Protein 1FZY (pdb70)

InterPro domains:
  IPR000608 Ubiquitin-conjugating (UBC), catalytic core domain [PF00179] (6-143)
  IPR000608 Ubiquitin-conjugating (UBC), catalytic core domain [PS50127] (2-150)
  IPR009060 UBA-like superfamily [SSF46934] (161-215)
  IPR015368 Ubiquitin-conjugating enzyme, C-terminal fungi [PF09288] (161-215)
  IPR016135 Ubiquitin-conjugating enzyme/RWD-like [G3DSA:3.10.110.10] (2-150)
  IPR016135 Ubiquitin-conjugating enzyme/RWD-like [SSF54495] (2-150)
  IPR023313 Ubiquitin-conjugating enzyme, active site [PS00183] (76-92)

Radius of gyration: 22.08 Å; Cα contacts (8 Å, |Δi|>4): 574; chains: 2; bounding box: 64×54×49 Å

CATH classification: 3.10.110.10

Solvent-accessible surface area: 15037 Å² total; per-residue (Å²): 112,55,45,52,52,0,102,150,9,30,106,56,6,61,106,56,92,84,34,98,4,58,9,110,58,54,39,135,73,38,54,46,24,0,31,0,12,0,70,7,6,99,79,22,36,2,86,55,1,102,2,42,0,8,0,55,0,40,158,101,5,14,145,101,34,3,62,14,58,8,66,14,79,3,27,1,0,0,1,13,27,65,52,5,30,24,28,23,62,32,27,68,151,52,36,36,51,120,26,42,0,37,47,0,0,75,37,0,40,52,5,2,105,66,23,79,20,147,80,48,71,38,73,144,11,5,99,24,24,109,157,55,109,59,40,2,53,148,37,0,38,101,47,3,126,106,95,2,127,113,47,52,149,52,1,96,50,2,23,89,27,11,136,100,43,100,24,16,104,11,51,12,110,79,59,62,179,108,64,39,40,52,0,57,0,16,0,69,8,4,19,31,24,32,2,68,72,0,98,1,45,0,24,0,43,8,40,158,92,6,14,152,105,35,3,136,7,61,7,74,11,81,2,27,0,0,0,0,15,16,123,88,5,26,24,32,31,90,27,31,70,156,50,34,35,49,128,28,38,0,40,41,0,0,68,29,0,48,55,9,2,88,69,28,96,22,134,85,63,72,18,68,132,4,4,71,40,26,110,190,71,155,79,42,2,47,126,33,1,29,71,42,8,147,105,104,5,132

Secondary structure (DSSP, 8-state):
-HHHHHHHHHHHHHT-GGG-EEEEES-SS-SSEEEEEEEPPTTSTTTT-EEEEEEE--TTTTSSPPEEEESS---BTTB-TTT--B--GGGTTT--TT--HHHHHHHHHHHHHS--TTS-SSHHHHHHHHH-HHHHHHHHHHHHHHH--/-HHHHHHHHHHHHHT-GGG--EEEE-STT-SSEEEEEEEPPTTSTTTT-EEEEEEE--TTTTSSPPEEEESS---BTTB-TTT-BB--GGGTT---TT--HHHHHHHHHHHHHS--TTS-SSHHHHHHHHH-HHHHHHHHHHHHHHHH-

Sequence (298 aa):
SRAKRIMKEIQAVKDDPAAHITLEFVSESDIHHLKGTFLGPPGTPYEGGKFVVDIEVPMEYPFKPPKMQFDTKVYHPNISSVTGAICLDILKNAWSPVITLKSALISLQALLQSPEPNDPQDAEVAQHYLRDRESFNKTAALWTRLYASSRAKRIMKEIQAVKDDPAAHITLEFVSESDIHHLKGTFLGPPGTPYEGGKFVVDIEVPMEYPFKPPKMQFDTKVYHPNISSVTGAICLDILKNAWSPVITLKSALISLQALLQSPEPNDPQDAEVAQHYLRDRESFNKTAALWTRLYAS

B-factor: mean 23.45, std 7.39, range [8.86, 56.21]

Foldseek 3Di:
DVVVQQVVLQVVCVVCCVQQKHWAAPDPPDRQWIKIWHAADPPALLHPFIWIKIWGQDPPPPAAAIQIFTPFQALAFAADSVTSHGDDCCRPPVPDNVADPRNVNVVVSVCRVPPDLVGGPDVVSSVCCVPPVVVSSVVRNVSRVVGGD/DQLVQLVVLQVVCVVCVVQQKHKAADDDPDSQWIKMWGAADPPALLHPFIWIKIWGQDPPPPVAAIFIFTPFQAQAFQAANPTRHGDDDCNPPVPDNVDGPSVVNVVVSVCRVPPDLVDGPYVVSSCVCVVPVVVSSVVRNVSRVVGRD

Nearest PDB structures (foldseek):
  1fzy-assembly2_B  TM=9.869E-01  e=4.843E-28  Saccharomyces cerevisiae
  2f4z-assembly1_A  TM=9.619E-01  e=6.424E-19  Toxoplasma gondii
  2f4z-assembly1_B  TM=9.647E-01  e=8.236E-19  Toxoplasma gondi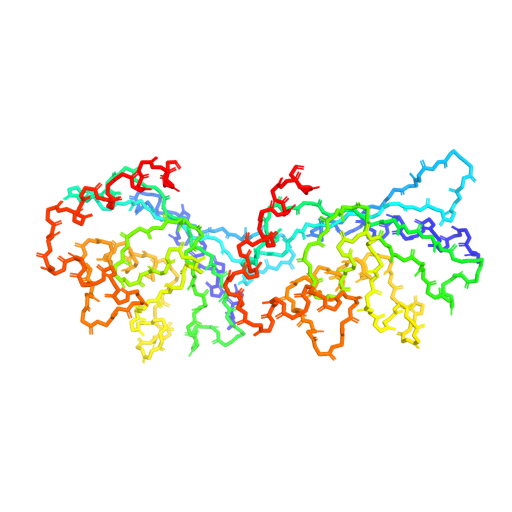i
  5dfl-assembly1_A  TM=9.646E-01  e=3.038E-18  Homo sapiens
  3k9o-assembly1_A  TM=9.528E-01  e=4.145E-18  Homo sapiens

Structure (mmCIF, N/CA/C/O backbone):
data_1FZY
#
_entry.id   1FZY
#
_cell.length_a   42.166
_cell.length_b   47.471
_cell.length_c   75.776
_cell.angle_alpha   90.00
_cell.angle_beta   92.62
_cell.angle_gamma   90.00
#
_symmetry.space_group_name_H-M   'P 1 21 1'
#
loop_
_entity.id
_entity.type
_entity.pdbx_description
1 polymer 'UBIQUITIN-CONJUGATING ENZYME E2-24 KDA'
2 water water
#
loop_
_atom_site.group_PDB
_atom_site.id
_atom_site.type_symbol
_atom_site.label_atom_id
_atom_site.label_alt_id
_atom_site.label_comp_id
_atom_site.label_asym_id
_atom_site.label_entity_id
_atom_site.label_seq_id
_atom_site.pdbx_PDB_ins_code
_atom_site.Cartn_x
_atom_site.Cartn_y
_atom_site.Cartn_z
_atom_site.occupancy
_atom_site.B_iso_or_equiv
_atom_site.auth_seq_id
_atom_site.auth_comp_id
_atom_site.auth_asym_id
_atom_site.auth_atom_id
_atom_site.pdbx_PDB_model_num
ATOM 1 N N . SER A 1 1 ? 26.109 -1.541 -3.267 1.00 37.70 2 SER A N 1
ATOM 2 C CA . SER A 1 1 ? 26.179 -0.247 -2.528 1.00 36.86 2 SER A CA 1
ATOM 3 C C . SER A 1 1 ? 24.827 0.144 -1.945 1.00 36.53 2 SER A C 1
ATOM 4 O O . SER A 1 1 ? 23.868 0.392 -2.679 1.00 36.65 2 SER A O 1
ATOM 7 N N . ARG A 1 2 ? 24.767 0.186 -0.617 1.00 35.67 3 ARG A N 1
ATOM 8 C CA . ARG A 1 2 ? 23.619 0.719 0.104 1.00 34.57 3 ARG A CA 1
ATOM 9 C C . ARG A 1 2 ? 23.220 2.118 -0.389 1.00 33.46 3 ARG A C 1
ATOM 10 O O . ARG A 1 2 ? 22.047 2.368 -0.671 1.00 33.12 3 ARG A O 1
ATOM 18 N N . ALA A 1 3 ? 24.197 3.016 -0.503 1.00 32.65 4 ALA A N 1
ATOM 19 C CA . ALA A 1 3 ? 23.941 4.405 -0.879 1.00 31.85 4 ALA A CA 1
ATOM 20 C C . ALA A 1 3 ? 23.378 4.551 -2.292 1.00 31.26 4 ALA A C 1
ATOM 21 O O . ALA A 1 3 ? 22.472 5.357 -2.536 1.00 31.51 4 ALA A O 1
ATOM 23 N N . LYS A 1 4 ? 23.937 3.791 -3.225 1.00 29.76 5 LYS A N 1
ATOM 24 C CA . LYS A 1 4 ? 23.456 3.816 -4.594 1.00 28.18 5 LYS A CA 1
ATOM 25 C C . LYS A 1 4 ? 22.013 3.334 -4.647 1.00 27.24 5 LYS A C 1
ATOM 26 O O . LYS A 1 4 ? 21.183 3.912 -5.345 1.00 26.77 5 LYS A O 1
ATOM 28 N N . ARG A 1 5 ? 21.723 2.270 -3.903 1.00 26.29 6 ARG A N 1
ATOM 29 C CA . ARG A 1 5 ? 20.377 1.691 -3.823 1.00 25.39 6 ARG A CA 1
ATOM 30 C C . ARG A 1 5 ? 19.377 2.726 -3.312 1.00 24.55 6 ARG A C 1
ATOM 31 O O . ARG A 1 5 ? 18.329 2.963 -3.918 1.00 24.70 6 ARG A O 1
ATOM 39 N N . ILE A 1 6 ? 19.715 3.326 -2.174 1.00 23.14 7 ILE A N 1
ATOM 40 C CA . ILE A 1 6 ? 18.865 4.299 -1.510 1.00 22.01 7 ILE A CA 1
ATOM 41 C C . ILE A 1 6 ? 18.542 5.512 -2.375 1.00 22.12 7 ILE A C 1
ATOM 42 O O . ILE A 1 6 ? 17.388 5.926 -2.454 1.00 22.22 7 ILE A O 1
ATOM 47 N N . MET A 1 7 ? 19.532 6.100 -3.027 1.00 21.83 8 MET A N 1
ATOM 48 C CA . MET A 1 7 ? 19.227 7.245 -3.873 1.00 22.56 8 MET A CA 1
ATOM 49 C C . MET A 1 7 ? 18.314 6.885 -5.048 1.00 21.99 8 MET A C 1
ATOM 50 O O . MET A 1 7 ? 17.447 7.673 -5.427 1.00 22.14 8 MET A O 1
ATOM 55 N N . LYS A 1 8 ? 18.482 5.685 -5.608 1.00 21.37 9 LYS A N 1
ATOM 56 C CA . LYS A 1 8 ? 17.552 5.194 -6.637 1.00 20.89 9 LYS A CA 1
ATOM 57 C C . LYS A 1 8 ? 16.142 5.074 -6.097 1.00 19.93 9 LYS A C 1
ATOM 58 O O . LYS A 1 8 ? 15.163 5.462 -6.752 1.00 19.63 9 LYS A O 1
ATOM 64 N N . GLU A 1 9 ? 16.042 4.509 -4.899 1.00 18.98 10 GLU A N 1
ATOM 65 C CA . GLU A 1 9 ? 14.748 4.350 -4.259 1.00 18.32 10 GLU A CA 1
ATOM 66 C C . GLU A 1 9 ? 14.087 5.676 -3.949 1.00 18.85 10 GLU A C 1
ATOM 67 O O . GLU A 1 9 ? 12.897 5.828 -4.226 1.00 19.68 10 GLU A O 1
ATOM 73 N N . ILE A 1 10 ? 14.845 6.630 -3.407 1.00 19.14 11 ILE A N 1
ATOM 74 C CA . ILE A 1 10 ? 14.338 7.987 -3.188 1.00 20.19 11 ILE A CA 1
ATOM 75 C C . ILE A 1 10 ? 13.710 8.581 -4.461 1.00 20.80 11 ILE A C 1
ATOM 76 O O . ILE A 1 10 ? 12.663 9.221 -4.408 1.00 21.20 11 ILE A O 1
ATOM 81 N N . GLN A 1 11 ? 14.346 8.372 -5.608 1.00 22.16 12 GLN A N 1
ATOM 82 C CA . GLN A 1 11 ? 13.853 8.954 -6.861 1.00 23.05 12 GLN A CA 1
ATOM 83 C C . GLN A 1 11 ? 12.586 8.246 -7.315 1.00 22.71 12 GLN A C 1
ATOM 84 O O . GLN A 1 11 ? 11.633 8.884 -7.772 1.00 22.28 12 GLN A O 1
ATOM 90 N N . ALA A 1 12 ? 12.588 6.923 -7.191 1.00 22.01 13 ALA A N 1
ATOM 91 C CA . ALA A 1 12 ? 11.421 6.124 -7.537 1.00 21.93 13 ALA A CA 1
ATOM 92 C C . ALA A 1 12 ? 10.165 6.551 -6.770 1.00 21.75 13 ALA A C 1
ATOM 93 O O . ALA A 1 12 ? 9.064 6.550 -7.325 1.00 21.38 13 ALA A O 1
ATOM 95 N N . VAL A 1 13 ? 10.331 6.893 -5.493 1.00 21.22 14 VAL A N 1
ATOM 96 C CA . VAL A 1 13 ? 9.215 7.337 -4.671 1.00 20.84 14 VAL A CA 1
ATOM 97 C C . VAL A 1 13 ? 8.839 8.776 -5.004 1.00 20.63 14 VAL A C 1
ATOM 98 O O . VAL A 1 13 ? 7.657 9.088 -5.135 1.00 20.36 14 VAL A O 1
ATOM 102 N N . LYS A 1 14 ? 9.832 9.654 -5.141 1.00 20.29 15 LYS A N 1
ATOM 103 C CA . LYS A 1 14 ? 9.559 11.062 -5.433 1.00 20.66 15 LYS A CA 1
ATOM 104 C C . LYS A 1 14 ? 8.832 11.251 -6.762 1.00 21.03 15 LYS A C 1
ATOM 105 O O . LYS A 1 14 ? 7.992 12.140 -6.891 1.00 21.74 15 LYS A O 1
ATOM 107 N N . ASP A 1 15 ? 9.133 10.408 -7.748 1.00 20.82 16 ASP A N 1
ATOM 108 C CA . ASP A 1 15 ? 8.489 10.528 -9.058 1.00 20.65 16 ASP A CA 1
ATOM 109 C C . ASP A 1 15 ? 7.093 9.946 -9.156 1.00 20.36 16 ASP A C 1
ATOM 110 O O . ASP A 1 15 ? 6.460 10.073 -10.198 1.00 20.59 16 ASP A O 1
ATOM 115 N N . ASP A 1 16 ? 6.623 9.303 -8.090 1.00 20.24 17 ASP A N 1
ATOM 116 C CA . ASP A 1 16 ? 5.310 8.648 -8.079 1.00 20.95 17 ASP A CA 1
ATOM 117 C C . ASP A 1 16 ? 4.479 9.064 -6.843 1.00 21.68 17 ASP A C 1
ATOM 118 O O . ASP A 1 16 ? 4.089 8.227 -6.031 1.00 21.86 17 ASP A O 1
ATOM 123 N N . PRO A 1 17 ? 4.216 10.378 -6.685 1.00 21.73 18 PRO A N 1
ATOM 124 C CA . PRO A 1 17 ? 3.453 10.965 -5.575 1.00 22.04 18 PRO A CA 1
ATOM 125 C C . PRO A 1 17 ? 2.049 10.401 -5.374 1.00 22.48 18 PRO A C 1
ATOM 126 O O . PRO A 1 17 ? 1.542 10.345 -4.248 1.00 22.81 18 PRO A O 1
ATOM 130 N N . ALA A 1 18 ? 1.422 9.977 -6.462 1.00 22.42 19 ALA A N 1
ATOM 131 C CA . ALA A 1 18 ? 0.041 9.527 -6.398 1.00 22.33 19 ALA A CA 1
ATOM 132 C C . ALA A 1 18 ? -0.060 8.208 -5.646 1.00 22.51 19 ALA A C 1
ATOM 133 O O . ALA A 1 18 ? -1.142 7.803 -5.245 1.00 23.21 19 ALA A O 1
ATOM 135 N N . ALA A 1 19 ? 1.064 7.533 -5.450 1.00 22.92 20 ALA A N 1
ATOM 136 C CA . ALA A 1 19 ? 1.069 6.304 -4.661 1.00 23.14 20 ALA A CA 1
ATOM 137 C C . ALA A 1 19 ? 0.941 6.608 -3.172 1.00 23.45 20 ALA A C 1
ATOM 138 O O . ALA A 1 19 ? 0.670 5.717 -2.362 1.00 23.41 20 ALA A O 1
ATOM 140 N N . HIS A 1 20 ? 1.148 7.875 -2.821 1.00 23.58 21 HIS A N 1
ATOM 141 C CA . HIS A 1 20 ? 0.897 8.338 -1.474 1.00 23.37 21 HIS A CA 1
ATOM 142 C C . HIS A 1 20 ? 1.877 7.759 -0.474 1.00 22.54 21 HIS A C 1
ATOM 143 O O . HIS A 1 20 ? 1.566 7.617 0.714 1.00 21.98 21 HIS A O 1
ATOM 150 N N . ILE A 1 21 ? 3.062 7.423 -0.982 1.00 21.03 22 ILE A N 1
ATOM 151 C CA . ILE A 1 21 ? 4.183 7.007 -0.149 1.00 20.13 22 ILE A CA 1
ATOM 152 C C . ILE A 1 21 ? 5.199 8.154 -0.184 1.00 19.94 22 ILE A C 1
ATOM 153 O O . ILE A 1 21 ? 5.383 8.777 -1.231 1.00 19.98 22 ILE A O 1
ATOM 158 N N . THR A 1 22 ? 5.845 8.448 0.945 1.00 19.70 23 THR A N 1
ATOM 159 C CA . THR A 1 22 ? 6.962 9.399 0.950 1.00 20.09 23 THR A CA 1
ATOM 160 C C . THR A 1 22 ? 8.180 8.769 1.610 1.00 20.38 23 THR A C 1
ATOM 161 O O . THR A 1 22 ? 8.066 7.871 2.450 1.00 20.14 23 THR A O 1
ATOM 165 N N . LEU A 1 23 ? 9.351 9.237 1.195 1.00 20.63 24 LEU A N 1
ATOM 166 C CA . LEU A 1 23 ? 10.613 8.704 1.660 1.00 21.66 24 LEU A CA 1
ATOM 167 C C . LEU A 1 23 ? 11.583 9.869 1.739 1.00 22.69 24 LEU A C 1
ATOM 168 O O . LEU A 1 23 ? 11.859 10.511 0.732 1.00 23.17 24 LEU A O 1
ATOM 173 N N . GLU A 1 24 ? 12.110 10.126 2.932 1.00 24.03 25 GLU A N 1
ATOM 174 C CA . GLU A 1 24 ? 12.967 11.287 3.155 1.00 24.68 25 GLU A CA 1
ATOM 175 C C . GLU A 1 24 ? 14.072 10.926 4.139 1.00 23.69 25 GLU A C 1
ATOM 176 O O . GLU A 1 24 ? 13.856 10.131 5.053 1.00 23.44 25 GLU A O 1
ATOM 182 N N . PHE A 1 25 ? 15.254 11.503 3.963 1.00 23.13 26 PHE A N 1
ATOM 183 C CA . PHE A 1 25 ? 16.306 11.335 4.958 1.00 23.27 26 PHE A CA 1
ATOM 184 C C . PHE A 1 25 ? 15.944 12.138 6.199 1.00 23.54 26 PHE A C 1
ATOM 185 O O . PHE A 1 25 ? 15.321 13.189 6.104 1.00 24.06 26 PHE A O 1
ATOM 193 N N . VAL A 1 26 ? 16.318 11.627 7.363 1.00 24.32 27 VAL A N 1
ATOM 194 C CA . VAL A 1 26 ? 16.115 12.347 8.612 1.00 25.52 27 VAL A C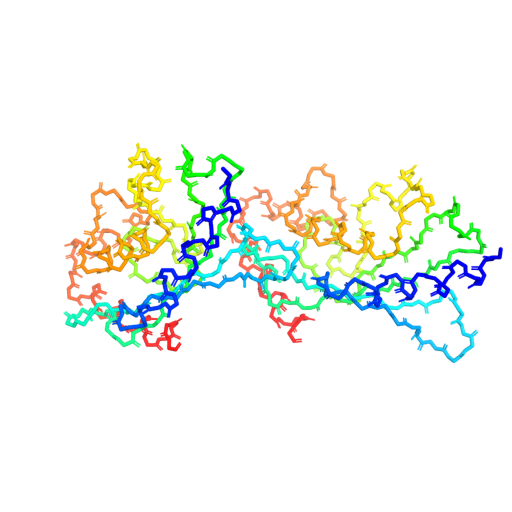A 1
ATOM 195 C C . VAL A 1 26 ? 17.012 13.579 8.683 1.00 26.74 27 VAL A C 1
ATOM 196 O O . VAL A 1 26 ? 16.535 14.668 9.025 1.00 27.70 27 VAL A O 1
ATOM 200 N N . SER A 1 27 ? 18.297 13.407 8.367 1.00 27.59 28 SER A N 1
ATOM 201 C CA . SER A 1 27 ? 19.240 14.521 8.396 1.00 28.26 28 SER A CA 1
ATOM 202 C C . SER A 1 27 ? 20.184 14.565 7.188 1.00 28.60 28 SER A C 1
ATOM 203 O O . SER A 1 27 ? 20.135 13.701 6.307 1.00 28.66 28 SER A O 1
ATOM 206 N N . GLU A 1 28 ? 21.064 15.563 7.178 1.00 29.09 29 GLU A N 1
ATOM 207 C CA . GLU A 1 28 ? 21.964 15.752 6.059 1.00 29.56 29 GLU A CA 1
ATOM 208 C C . GLU A 1 28 ? 23.270 15.064 6.397 1.00 29.99 29 GLU A C 1
ATOM 209 O O . GLU A 1 28 ? 24.243 15.144 5.655 1.00 30.68 29 GLU A O 1
ATOM 215 N N . SER A 1 29 ? 23.284 14.372 7.529 1.00 30.17 30 SER A N 1
ATOM 216 C CA . SER A 1 29 ? 24.535 13.853 8.048 1.00 30.63 30 SER A CA 1
ATOM 217 C C . SER A 1 29 ? 24.759 12.423 7.571 1.00 30.19 30 SER A C 1
ATOM 218 O O . SER A 1 29 ? 25.879 11.926 7.631 1.00 30.95 30 SER A O 1
ATOM 221 N N . ASP A 1 30 ? 23.694 11.762 7.111 1.00 29.70 31 ASP A N 1
ATOM 222 C CA . ASP A 1 30 ? 23.808 10.408 6.579 1.00 29.45 31 ASP A CA 1
ATOM 223 C C . ASP A 1 30 ? 22.639 10.070 5.665 1.00 28.96 31 ASP A C 1
ATOM 224 O O . ASP A 1 30 ? 21.664 10.818 5.579 1.00 28.03 31 ASP A O 1
ATOM 229 N N . ILE A 1 31 ? 22.738 8.914 5.015 1.00 29.07 32 ILE A N 1
ATOM 230 C CA . ILE A 1 31 ? 21.692 8.454 4.117 1.00 29.40 32 ILE A CA 1
ATOM 231 C C . ILE A 1 31 ? 21.072 7.127 4.539 1.00 29.34 32 ILE A C 1
ATOM 232 O O . ILE A 1 31 ? 20.366 6.491 3.750 1.00 29.68 32 ILE A O 1
ATOM 237 N N . HIS A 1 32 ? 21.335 6.706 5.772 1.00 28.42 33 HIS A N 1
ATOM 238 C CA . HIS A 1 32 ? 20.783 5.446 6.234 1.00 28.34 33 HIS A CA 1
ATOM 239 C C . HIS A 1 32 ? 19.626 5.590 7.228 1.00 27.24 33 HIS A C 1
ATOM 240 O O . HIS A 1 32 ? 18.967 4.605 7.558 1.00 27.43 33 HIS A O 1
ATOM 247 N N . HIS A 1 33 ? 19.368 6.815 7.679 1.00 25.56 34 HIS A N 1
ATOM 248 C CA . HIS A 1 33 ? 18.164 7.134 8.457 1.00 23.76 34 HIS A CA 1
ATOM 249 C C . HIS A 1 33 ? 17.125 7.824 7.597 1.00 21.82 34 HIS A C 1
ATOM 250 O O . HIS A 1 33 ? 17.397 8.885 7.044 1.00 21.57 34 HIS A O 1
ATOM 257 N N . LEU A 1 34 ? 15.925 7.260 7.503 1.00 19.93 35 LEU A N 1
ATOM 258 C CA . LEU A 1 34 ? 14.874 7.918 6.732 1.00 18.41 35 LEU A CA 1
ATOM 259 C C . LEU A 1 34 ? 13.540 7.853 7.445 1.00 17.09 35 LEU A C 1
ATOM 260 O O . LEU A 1 34 ? 13.350 7.042 8.347 1.00 17.05 35 LEU A O 1
ATOM 265 N N . LYS A 1 35 ? 12.615 8.706 7.027 1.00 16.84 36 LYS A N 1
ATOM 266 C CA . LYS A 1 35 ? 11.222 8.572 7.431 1.00 17.24 36 LYS A CA 1
ATOM 267 C C . LYS A 1 35 ? 10.390 8.181 6.215 1.00 17.10 36 LYS A C 1
ATOM 268 O O . LYS A 1 35 ? 10.479 8.811 5.155 1.00 17.68 36 LYS A O 1
ATOM 274 N N . GLY A 1 36 ? 9.595 7.132 6.366 1.00 16.64 37 GLY A N 1
ATOM 275 C CA . GLY A 1 36 ? 8.639 6.806 5.336 1.00 16.40 37 GLY A CA 1
ATOM 276 C C . GLY A 1 36 ? 7.260 7.162 5.849 1.00 16.51 37 GLY A C 1
ATOM 277 O O . GLY A 1 36 ? 7.014 7.105 7.044 1.00 16.96 37 GLY A O 1
ATOM 278 N N . THR A 1 37 ? 6.352 7.550 4.968 1.00 16.81 38 THR A N 1
ATOM 279 C CA . THR A 1 37 ? 4.960 7.703 5.383 1.00 17.22 38 THR A CA 1
ATOM 280 C C . THR A 1 37 ? 4.046 7.102 4.319 1.00 16.95 38 THR A C 1
ATOM 281 O O . THR A 1 37 ? 4.412 6.995 3.152 1.00 15.91 38 THR A O 1
ATOM 285 N N . PHE A 1 38 ? 2.858 6.689 4.732 1.00 16.40 39 PHE A N 1
ATOM 286 C CA . PHE A 1 38 ? 1.830 6.259 3.799 1.00 16.18 39 PHE A CA 1
ATOM 287 C C . PHE A 1 38 ? 0.493 6.687 4.388 1.00 16.34 39 PHE A C 1
ATOM 288 O O . PHE A 1 38 ? 0.399 6.946 5.588 1.00 15.52 39 PHE A O 1
ATOM 296 N N . LEU A 1 39 ? -0.529 6.775 3.544 1.00 16.80 40 LEU A N 1
ATOM 297 C CA . LEU A 1 39 ? -1.863 7.162 3.986 1.00 17.76 40 LEU A CA 1
ATOM 298 C C . LEU A 1 39 ? -2.688 5.920 4.358 1.00 18.18 40 LEU A C 1
ATOM 299 O O . LEU A 1 39 ? -2.490 4.838 3.801 1.00 18.17 40 LEU A O 1
ATOM 304 N N . GLY A 1 40 ? -3.593 6.078 5.319 1.00 17.88 41 GLY A N 1
ATOM 305 C CA . GLY A 1 40 ? -4.429 4.968 5.720 1.00 18.85 41 GLY A CA 1
ATOM 306 C C . GLY A 1 40 ? -5.250 4.480 4.546 1.00 19.09 41 GLY A C 1
ATOM 307 O O . GLY A 1 40 ? -5.649 5.284 3.701 1.00 20.03 41 GLY A O 1
ATOM 308 N N . PRO A 1 41 ? -5.504 3.166 4.447 1.00 19.48 42 PRO A N 1
ATOM 309 C CA . PRO A 1 41 ? -6.294 2.619 3.342 1.00 19.41 42 PRO A CA 1
ATOM 310 C C . PRO A 1 41 ? -7.742 3.124 3.433 1.00 20.06 42 PRO A C 1
ATOM 311 O O . PRO A 1 41 ? -8.354 3.122 4.497 1.00 19.61 42 PRO A O 1
ATOM 315 N N . PRO A 1 42 ? -8.309 3.569 2.316 1.00 20.79 43 PRO A N 1
ATOM 316 C CA . PRO A 1 42 ? -9.691 4.050 2.378 1.00 20.66 43 PRO A CA 1
ATOM 317 C C . PRO A 1 42 ? -10.630 2.881 2.606 1.00 20.54 43 PRO A C 1
ATOM 318 O O . PRO A 1 42 ? -10.305 1.766 2.226 1.00 21.13 43 PRO A O 1
ATOM 322 N N . GLY A 1 43 ? -11.786 3.148 3.217 1.00 20.94 44 GLY A N 1
ATOM 323 C CA . GLY A 1 43 ? -12.782 2.115 3.525 1.00 20.31 44 GLY A CA 1
ATOM 324 C C . GLY A 1 43 ? -12.408 1.306 4.749 1.00 20.10 44 GLY A C 1
ATOM 325 O O . GLY A 1 43 ? -12.936 0.223 5.013 1.00 21.23 44 GLY A O 1
ATOM 326 N N . THR A 1 44 ? -11.493 1.873 5.516 1.00 19.71 45 THR A N 1
ATOM 327 C CA . THR A 1 44 ? -10.845 1.174 6.610 1.00 18.91 45 THR A CA 1
ATOM 328 C C . THR A 1 44 ? -10.879 2.103 7.822 1.00 18.54 45 THR A C 1
ATOM 329 O O . THR A 1 44 ? -11.010 3.315 7.669 1.00 18.70 45 THR A O 1
ATOM 333 N N . PRO A 1 45 ? -10.792 1.554 9.045 1.00 18.16 46 PRO A N 1
ATOM 334 C CA . PRO A 1 45 ? -10.811 2.445 10.216 1.00 17.82 46 PRO A CA 1
ATOM 335 C C . PRO A 1 45 ? -9.657 3.476 10.164 1.00 17.90 46 PRO A C 1
ATOM 336 O O . PRO A 1 45 ? -9.648 4.469 10.898 1.00 17.97 46 PRO A O 1
ATOM 340 N N . TYR A 1 46 ? -8.670 3.220 9.311 1.00 17.73 47 TYR A N 1
ATOM 341 C CA . TYR A 1 46 ? -7.487 4.061 9.272 1.00 18.18 47 TYR A CA 1
ATOM 342 C C . TYR A 1 46 ? -7.545 5.105 8.158 1.00 19.29 47 TYR A C 1
ATOM 343 O O . TYR A 1 46 ? -6.559 5.788 7.894 1.00 19.52 47 TYR A O 1
ATOM 352 N N . GLU A 1 47 ? -8.702 5.225 7.506 1.00 20.28 48 GLU A N 1
ATOM 353 C CA . GLU A 1 47 ? -8.848 6.143 6.382 1.00 20.85 48 GLU A CA 1
ATOM 354 C C . GLU A 1 47 ? -8.712 7.557 6.905 1.00 21.18 48 GLU A C 1
ATOM 355 O O . GLU A 1 47 ? -9.287 7.895 7.938 1.00 21.79 48 GLU A O 1
ATOM 361 N N . GLY A 1 48 ? -7.941 8.374 6.194 1.00 21.18 49 GLY A N 1
ATOM 362 C CA . GLY A 1 48 ? -7.744 9.756 6.595 1.00 20.91 49 GLY A CA 1
ATOM 363 C C . GLY A 1 48 ? -6.483 9.955 7.413 1.00 20.70 49 GLY A C 1
ATOM 364 O O . GLY A 1 48 ? -6.070 11.085 7.675 1.00 21.27 49 GLY A O 1
ATOM 365 N N . GLY A 1 49 ? -5.860 8.850 7.810 1.00 19.90 50 GLY A N 1
ATOM 366 C CA . GLY A 1 49 ? -4.648 8.935 8.602 1.00 19.25 50 GLY A CA 1
ATOM 367 C C . GLY A 1 49 ? -3.384 9.002 7.764 1.00 18.60 50 GLY A C 1
ATOM 368 O O . GLY A 1 49 ? -3.327 8.484 6.649 1.00 18.61 50 GLY A O 1
ATOM 369 N N . LYS A 1 50 ? -2.369 9.669 8.297 1.00 18.73 51 LYS A N 1
ATOM 370 C CA . LYS A 1 50 ? -1.050 9.646 7.700 1.00 17.36 51 LYS A CA 1
ATOM 371 C C . LYS A 1 50 ? -0.105 9.024 8.708 1.00 15.61 51 LYS A C 1
ATOM 372 O O . LYS A 1 50 ? 0.043 9.488 9.845 1.00 15.01 51 LYS A O 1
ATOM 378 N N . PHE A 1 51 ? 0.511 7.935 8.280 1.00 14.33 52 PHE A N 1
ATOM 379 C CA . PHE A 1 51 ? 1.329 7.126 9.152 1.00 14.23 52 PHE A CA 1
ATOM 380 C C . PHE A 1 51 ? 2.823 7.257 8.859 1.00 13.83 52 PHE A C 1
ATOM 381 O O . PHE A 1 51 ? 3.270 7.112 7.713 1.00 13.82 52 PHE A O 1
ATOM 389 N N . VAL A 1 52 ? 3.586 7.530 9.914 1.00 13.44 53 VAL A N 1
ATOM 390 C CA . VAL A 1 52 ? 5.003 7.844 9.780 1.00 13.85 53 VAL A CA 1
ATOM 391 C C . VAL A 1 52 ? 5.805 6.691 10.370 1.00 13.17 53 VAL A C 1
ATOM 392 O O . VAL A 1 52 ? 5.515 6.224 11.475 1.00 14.10 53 VAL A O 1
ATOM 396 N N . VAL A 1 53 ? 6.803 6.229 9.622 1.00 12.57 54 VAL A N 1
ATOM 397 C CA . VAL A 1 53 ? 7.577 5.046 9.980 1.00 11.70 54 VAL A CA 1
ATOM 398 C C . VAL A 1 53 ? 9.032 5.443 9.958 1.00 12.03 54 VAL A C 1
ATOM 399 O O . VAL A 1 53 ? 9.520 5.913 8.935 1.00 12.21 54 VAL A O 1
ATOM 403 N N . ASP A 1 54 ? 9.709 5.245 11.086 1.00 12.62 55 ASP A N 1
ATOM 404 C CA . ASP A 1 54 ? 11.155 5.424 11.208 1.00 13.17 55 ASP A CA 1
ATOM 405 C C . ASP A 1 54 ? 11.874 4.271 10.497 1.00 13.96 55 ASP A C 1
ATOM 406 O O . ASP A 1 54 ? 11.556 3.100 10.730 1.00 14.38 55 ASP A O 1
ATOM 411 N N . ILE A 1 55 ? 12.854 4.594 9.652 1.00 14.90 56 ILE A N 1
ATOM 412 C CA . ILE A 1 55 ? 13.603 3.573 8.916 1.00 15.20 56 ILE A CA 1
ATOM 413 C C . ILE A 1 55 ? 15.097 3.739 9.152 1.00 16.86 56 ILE A C 1
ATOM 414 O O . ILE A 1 55 ? 15.631 4.845 9.089 1.00 17.18 56 ILE A O 1
ATOM 419 N N . GLU A 1 56 ? 15.755 2.626 9.464 1.00 18.89 57 GLU A N 1
ATOM 420 C CA . GLU A 1 56 ? 17.213 2.543 9.514 1.00 20.65 57 GLU A CA 1
ATOM 421 C C . GLU A 1 56 ? 17.656 1.414 8.601 1.00 20.95 57 GLU A C 1
ATOM 422 O O . GLU A 1 56 ? 17.265 0.268 8.808 1.00 21.00 57 GLU A O 1
ATOM 428 N N . VAL A 1 57 ? 18.438 1.736 7.569 1.00 21.89 58 VAL A N 1
ATOM 429 C CA . VAL A 1 57 ? 18.897 0.702 6.643 1.00 22.73 58 VAL A CA 1
ATOM 430 C C . VAL A 1 57 ? 20.285 0.257 7.087 1.00 22.84 58 VAL A C 1
ATOM 431 O O . VAL A 1 57 ? 21.162 1.077 7.319 1.00 22.44 58 VAL A O 1
ATOM 435 N N . PRO A 1 58 ? 20.502 -1.060 7.197 1.00 23.71 59 PRO A N 1
ATOM 436 C CA . PRO A 1 58 ? 21.785 -1.624 7.625 1.00 24.61 59 PRO A CA 1
ATOM 437 C C . PRO A 1 58 ? 22.834 -1.586 6.539 1.00 25.60 59 PRO A C 1
ATOM 438 O O . PRO A 1 58 ? 22.510 -1.513 5.358 1.00 25.60 59 PRO A O 1
ATOM 442 N N . MET A 1 59 ? 24.094 -1.666 6.943 1.00 26.38 60 MET A N 1
ATOM 443 C CA . MET A 1 59 ? 25.188 -1.687 5.983 1.00 27.24 60 MET A CA 1
ATOM 444 C C . MET A 1 59 ? 24.948 -2.676 4.840 1.00 26.67 60 MET A C 1
ATOM 445 O O . MET A 1 59 ? 25.216 -2.364 3.682 1.00 26.19 60 MET A O 1
ATOM 450 N N . GLU A 1 60 ? 24.433 -3.860 5.163 1.00 26.34 61 GLU A N 1
ATOM 451 C CA . GLU A 1 60 ? 24.205 -4.896 4.156 1.00 26.18 61 GLU A CA 1
ATOM 452 C C . GLU A 1 60 ? 22.986 -4.716 3.254 1.00 24.34 61 GLU A C 1
ATOM 453 O O . GLU A 1 60 ? 22.773 -5.516 2.347 1.00 24.20 61 GLU A O 1
ATOM 459 N N . TYR A 1 61 ? 22.163 -3.707 3.513 1.00 23.00 62 TYR A N 1
ATOM 460 C CA . TYR A 1 61 ? 21.001 -3.449 2.653 1.00 21.35 62 TYR A CA 1
ATOM 461 C C . TYR A 1 61 ? 21.476 -3.396 1.199 1.00 20.77 62 TYR A C 1
ATOM 462 O O . TYR A 1 61 ? 22.485 -2.774 0.907 1.00 21.43 62 TYR A O 1
ATOM 471 N N . PRO A 1 62 ? 20.702 -3.956 0.258 1.00 20.09 63 PRO A N 1
ATOM 472 C CA . PRO A 1 62 ? 19.407 -4.637 0.373 1.00 19.42 63 PRO A CA 1
ATOM 473 C C . PRO A 1 62 ? 19.384 -6.116 0.739 1.00 19.61 63 PRO A C 1
ATOM 474 O O . PRO A 1 62 ? 18.330 -6.732 0.659 1.00 19.01 63 PRO A O 1
ATOM 478 N N . PHE A 1 63 ? 20.519 -6.690 1.139 1.00 20.14 64 PHE A N 1
ATOM 479 C CA . PHE A 1 63 ? 20.554 -8.125 1.421 1.00 20.85 64 PHE A CA 1
ATOM 480 C C . PHE A 1 63 ? 20.211 -8.422 2.875 1.00 21.42 64 PHE A C 1
ATOM 481 O O . PHE A 1 63 ? 20.049 -9.577 3.264 1.00 22.18 64 PHE A O 1
ATOM 489 N N . LYS A 1 64 ? 20.077 -7.361 3.660 1.00 21.67 65 LYS A N 1
ATOM 490 C CA . LYS A 1 64 ? 19.469 -7.434 4.978 1.00 21.30 65 LYS A CA 1
ATOM 491 C C . LYS A 1 64 ? 18.323 -6.444 5.038 1.00 20.54 65 LYS A C 1
ATOM 492 O O . LYS A 1 64 ? 18.406 -5.363 4.457 1.00 19.36 65 LYS A O 1
ATOM 498 N N . PRO A 1 65 ? 17.250 -6.785 5.769 1.00 19.97 66 PRO A N 1
ATOM 499 C CA . PRO A 1 65 ? 16.083 -5.907 5.886 1.00 19.93 66 PRO A CA 1
ATOM 500 C C . PRO A 1 65 ? 16.330 -4.609 6.627 1.00 19.82 66 PRO A C 1
ATOM 501 O O . PRO A 1 65 ? 17.190 -4.545 7.500 1.00 20.40 66 PRO A O 1
ATOM 505 N N . PRO A 1 66 ? 15.566 -3.558 6.296 1.00 19.44 67 PRO A N 1
ATOM 506 C CA . PRO A 1 66 ? 15.742 -2.281 6.984 1.00 18.92 67 PRO A CA 1
ATOM 507 C C . PRO A 1 66 ? 15.053 -2.458 8.339 1.00 18.71 67 PRO A C 1
ATOM 508 O O . PRO A 1 66 ? 14.211 -3.350 8.477 1.00 18.12 67 PRO A O 1
ATOM 512 N N . LYS A 1 67 ? 15.408 -1.642 9.333 1.00 18.28 68 LYS A N 1
ATOM 513 C CA . LYS A 1 67 ? 14.736 -1.697 10.632 1.00 18.30 68 LYS A CA 1
ATOM 514 C C . LYS A 1 67 ? 13.652 -0.648 10.583 1.00 17.82 68 LYS A C 1
ATOM 515 O O . LYS A 1 67 ? 13.938 0.534 10.418 1.00 18.47 68 LYS A O 1
ATOM 517 N N . MET A 1 68 ? 12.407 -1.085 10.706 1.00 17.58 69 MET A N 1
ATOM 518 C CA . MET A 1 68 ? 11.280 -0.168 10.619 1.00 17.52 69 MET A CA 1
ATOM 519 C C . MET A 1 68 ? 10.451 -0.245 11.888 1.00 17.30 69 MET A C 1
ATOM 520 O O . MET A 1 68 ? 10.169 -1.324 12.401 1.00 17.23 69 MET A O 1
ATOM 525 N N . GLN A 1 69 ? 10.050 0.914 12.388 1.00 17.41 70 GLN A N 1
ATOM 526 C CA . GLN A 1 69 ? 9.135 0.968 13.506 1.00 18.05 70 GLN A CA 1
ATOM 527 C C . GLN A 1 69 ? 8.290 2.233 13.386 1.00 16.75 70 GLN A C 1
ATOM 528 O O . GLN A 1 69 ? 8.792 3.283 13.010 1.00 17.01 70 GLN A O 1
ATOM 534 N N . PHE A 1 70 ? 7.000 2.129 13.672 1.00 15.13 71 PHE A N 1
ATOM 535 C CA . PHE A 1 70 ? 6.108 3.288 13.582 1.00 14.45 71 PHE A CA 1
ATOM 536 C C . PHE A 1 70 ? 6.463 4.424 14.522 1.00 13.93 71 PHE A C 1
ATOM 537 O O . PHE A 1 70 ? 6.726 4.203 15.704 1.00 13.67 71 PHE A O 1
ATOM 545 N N . ASP A 1 71 ? 6.476 5.645 13.995 1.00 14.22 72 ASP A N 1
ATOM 546 C CA . ASP A 1 71 ? 6.502 6.822 14.858 1.00 14.24 72 ASP A CA 1
ATOM 547 C C . ASP A 1 71 ? 5.084 7.158 15.288 1.00 14.36 72 ASP A C 1
ATOM 548 O O . ASP A 1 71 ? 4.859 7.561 16.423 1.00 15.43 72 ASP A O 1
ATOM 553 N N . THR A 1 72 ? 4.127 6.996 14.378 1.00 14.51 73 THR A N 1
ATOM 554 C CA . THR A 1 72 ? 2.730 7.257 14.696 1.00 14.02 73 THR A CA 1
ATOM 555 C C . THR A 1 72 ? 2.219 6.215 15.688 1.00 14.85 73 THR A C 1
ATOM 556 O O . THR A 1 72 ? 2.509 5.027 15.549 1.00 14.16 73 THR A O 1
ATOM 560 N N . LYS A 1 73 ? 1.458 6.662 16.685 1.00 14.94 74 LYS A N 1
ATOM 561 C CA . LYS A 1 73 ? 0.825 5.754 17.625 1.00 15.32 74 LYS A CA 1
ATOM 562 C C . LYS A 1 73 ? -0.402 5.170 16.928 1.00 15.37 74 LYS A C 1
ATOM 563 O O . LYS A 1 73 ? -1.329 5.898 16.564 1.00 15.64 74 LYS A O 1
ATOM 569 N N . VAL A 1 74 ? -0.381 3.855 16.729 1.00 15.25 75 VAL A N 1
ATOM 570 C CA . VAL A 1 74 ? -1.420 3.160 15.979 1.00 14.78 75 VAL A CA 1
ATOM 571 C C . VAL A 1 74 ? -2.043 2.048 16.822 1.00 14.98 75 VAL A C 1
ATOM 572 O O . VAL A 1 74 ? -1.356 1.383 17.593 1.00 15.78 75 VAL A O 1
ATOM 576 N N . TYR A 1 75 ? -3.352 1.854 16.678 1.00 14.89 76 TYR A N 1
ATOM 577 C CA . TYR A 1 75 ? -4.041 0.759 17.360 1.00 14.30 76 TYR A CA 1
ATOM 578 C C . TYR A 1 75 ? -4.222 -0.386 16.349 1.00 14.28 76 TYR A C 1
ATOM 579 O O . TYR A 1 75 ? -5.104 -0.329 15.486 1.00 14.60 76 TYR A O 1
ATOM 588 N N . HIS A 1 76 ? -3.398 -1.427 16.462 1.00 13.84 77 HIS A N 1
ATOM 589 C CA . HIS A 1 76 ? -3.365 -2.497 15.458 1.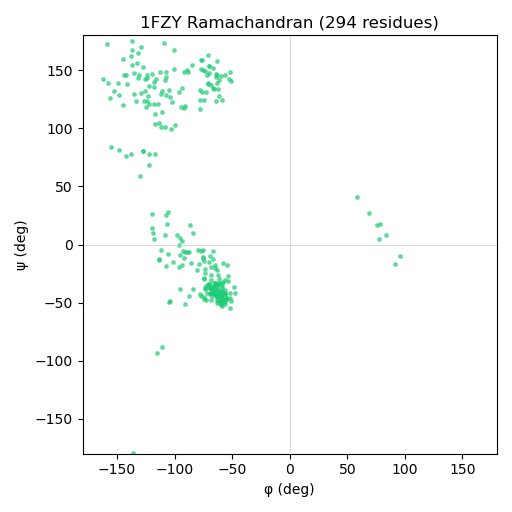00 13.37 77 HIS A CA 1
ATOM 590 C C . HIS A 1 76 ? -2.683 -3.716 16.071 1.00 13.77 77 HIS A C 1
ATOM 591 O O . HIS A 1 76 ? -1.718 -3.570 16.824 1.00 13.98 77 HIS A O 1
ATOM 598 N N . PRO A 1 77 ? -3.166 -4.932 15.753 1.00 14.51 78 PRO A N 1
ATOM 599 C CA . PRO A 1 77 ? -2.625 -6.201 16.257 1.00 14.15 78 PRO A CA 1
ATOM 600 C C . PRO A 1 77 ? -1.122 -6.412 16.045 1.00 14.85 78 PRO A C 1
ATOM 601 O O . PRO A 1 77 ? -0.473 -7.076 16.850 1.00 14.34 78 PRO A O 1
ATOM 605 N N . ASN A 1 78 ? -0.570 -5.858 14.964 1.00 14.89 79 ASN A N 1
ATOM 606 C CA . ASN A 1 78 ? 0.816 -6.136 14.586 1.00 15.28 79 ASN A CA 1
ATOM 607 C C . ASN A 1 78 ? 1.768 -4.976 14.798 1.00 15.97 79 ASN A C 1
ATOM 608 O O . ASN A 1 78 ? 2.937 -5.025 14.386 1.00 16.20 79 ASN A O 1
ATOM 613 N N . ILE A 1 79 ? 1.261 -3.937 15.448 1.00 15.85 80 ILE A N 1
ATOM 614 C CA . ILE A 1 79 ? 2.059 -2.758 15.734 1.00 16.27 80 ILE A CA 1
ATOM 615 C C . ILE A 1 79 ? 1.942 -2.420 17.220 1.00 17.09 80 ILE A C 1
ATOM 616 O O . ILE A 1 79 ? 0.837 -2.360 17.762 1.00 18.03 80 ILE A O 1
ATOM 621 N N . SER A 1 80 ? 3.079 -2.212 17.877 1.00 17.84 81 SER A N 1
ATOM 622 C CA . SER A 1 80 ? 3.079 -1.789 19.266 1.00 18.23 81 SER A CA 1
ATOM 623 C C . SER A 1 80 ? 2.773 -0.309 19.389 1.00 18.72 81 SER A C 1
ATOM 624 O O . SER A 1 80 ? 3.462 0.531 18.815 1.00 18.54 81 SER A O 1
ATOM 627 N N . SER A 1 81 ? 1.745 0.009 20.162 1.00 20.23 82 SER A N 1
ATOM 628 C CA . SER A 1 81 ? 1.344 1.393 20.350 1.00 21.49 82 SER A CA 1
ATOM 629 C C . SER A 1 81 ? 2.317 2.094 21.294 1.00 21.67 82 SER A C 1
ATOM 630 O O . SER A 1 81 ? 2.217 3.299 21.520 1.00 22.37 82 SER A O 1
ATOM 633 N N . VAL A 1 82 ? 3.261 1.337 21.847 1.00 21.75 83 VAL A N 1
ATOM 634 C CA . VAL A 1 82 ? 4.227 1.918 22.769 1.00 22.13 83 VAL A CA 1
ATOM 635 C C . VAL A 1 82 ? 5.584 2.105 22.098 1.00 21.85 83 VAL A C 1
ATOM 636 O O . VAL A 1 82 ? 6.165 3.181 22.189 1.00 22.43 83 VAL A O 1
ATOM 640 N N . THR A 1 83 ? 6.082 1.065 21.425 1.00 21.30 84 THR A N 1
ATOM 641 C CA . THR A 1 83 ? 7.410 1.115 20.798 1.00 20.55 84 THR A CA 1
ATOM 642 C C . THR A 1 83 ? 7.351 1.351 19.285 1.00 20.29 84 THR A C 1
ATOM 643 O O . THR A 1 83 ? 8.370 1.674 18.663 1.00 20.43 84 THR A O 1
ATOM 647 N N . GLY A 1 84 ? 6.169 1.168 18.702 1.00 19.14 85 GLY A N 1
ATOM 648 C CA . GLY A 1 84 ? 6.024 1.267 17.263 1.00 17.91 85 GLY A CA 1
ATOM 649 C C . GLY A 1 84 ? 6.536 0.024 16.569 1.00 17.54 85 GLY A C 1
ATOM 650 O O . GLY A 1 84 ? 6.588 -0.042 15.342 1.00 17.31 85 GLY A O 1
ATOM 651 N N . ALA A 1 85 ? 6.924 -0.975 17.357 1.00 17.34 86 ALA A N 1
ATOM 652 C CA . ALA A 1 85 ? 7.522 -2.190 16.802 1.00 17.22 86 ALA A CA 1
ATOM 653 C C . ALA A 1 85 ? 6.500 -2.924 15.930 1.00 17.02 86 ALA A C 1
ATOM 654 O O . ALA A 1 85 ? 5.303 -2.901 16.216 1.00 16.59 86 ALA A O 1
ATOM 656 N N . ILE A 1 86 ? 6.982 -3.574 14.872 1.00 17.07 87 ILE A N 1
ATOM 657 C CA . ILE A 1 86 ? 6.113 -4.188 13.863 1.00 16.98 87 ILE A CA 1
ATOM 658 C C . ILE A 1 86 ? 6.320 -5.705 13.806 1.00 17.85 87 ILE A C 1
ATOM 659 O O . ILE A 1 86 ? 7.450 -6.191 13.862 1.00 17.93 87 ILE A O 1
ATOM 664 N N . CYS A 1 87 ? 5.232 -6.449 13.661 1.00 18.74 88 CYS A N 1
ATOM 665 C CA . CYS A 1 87 ? 5.335 -7.885 13.477 1.00 20.82 88 CYS A CA 1
ATOM 666 C C . CYS A 1 87 ? 4.885 -8.196 12.044 1.00 20.68 88 CYS A C 1
ATOM 667 O O . CYS A 1 87 ? 3.690 -8.228 11.760 1.00 21.04 88 CYS A O 1
ATOM 670 N N . LEU A 1 88 ? 5.851 -8.422 11.151 1.00 20.52 89 LEU A N 1
ATOM 671 C CA . LEU A 1 88 ? 5.597 -8.562 9.717 1.00 21.30 89 LEU A CA 1
ATOM 672 C C . LEU A 1 88 ? 6.755 -9.385 9.136 1.00 22.37 89 LEU A C 1
ATOM 673 O O . LEU A 1 88 ? 7.931 -9.064 9.344 1.00 21.76 89 LEU A O 1
ATOM 678 N N . ASP A 1 89 ? 6.431 -10.468 8.436 1.00 23.35 90 ASP A N 1
ATOM 679 C CA . ASP A 1 89 ? 7.457 -11.411 8.009 1.00 24.16 90 ASP A CA 1
ATOM 680 C C . ASP A 1 89 ? 8.572 -10.791 7.177 1.00 24.90 90 ASP A C 1
ATOM 681 O O . ASP A 1 89 ? 9.738 -11.112 7.392 1.00 25.62 90 ASP A O 1
ATOM 683 N N . ILE A 1 90 ? 8.248 -9.907 6.234 1.00 24.99 91 ILE A N 1
ATOM 684 C CA . ILE A 1 90 ? 9.299 -9.421 5.339 1.00 25.20 91 ILE A CA 1
ATOM 685 C C . ILE A 1 90 ? 10.350 -8.618 6.084 1.00 25.55 91 ILE A C 1
ATOM 686 O O . ILE A 1 90 ? 11.466 -8.454 5.604 1.00 25.11 91 ILE A O 1
ATOM 691 N N . LEU A 1 91 ? 9.986 -8.135 7.266 1.00 26.46 92 LEU A N 1
ATOM 692 C CA . LEU A 1 91 ? 10.876 -7.325 8.093 1.00 27.92 92 LEU A CA 1
ATOM 693 C C . LEU A 1 91 ? 11.757 -8.238 8.954 1.00 29.02 92 LEU A C 1
ATOM 694 O O . LEU A 1 91 ? 12.779 -7.816 9.508 1.00 29.61 92 LEU A O 1
ATOM 699 N N . LYS A 1 92 ? 11.360 -9.502 9.054 1.00 29.98 93 LYS A N 1
ATOM 700 C CA . LYS A 1 92 ? 12.133 -10.461 9.829 1.00 30.45 93 LYS A CA 1
ATOM 701 C C . LYS A 1 92 ? 12.670 -11.529 8.898 1.00 30.98 93 LYS A C 1
ATOM 702 O O . LYS A 1 92 ? 13.722 -11.359 8.275 1.00 31.65 93 LYS A O 1
ATOM 704 N N . ASN A 1 93 ? 11.924 -12.615 8.772 1.00 31.53 94 ASN A N 1
ATOM 705 C CA . ASN A 1 93 ? 12.440 -13.776 8.082 1.00 31.82 94 ASN A CA 1
ATOM 706 C C . ASN A 1 93 ? 12.159 -13.905 6.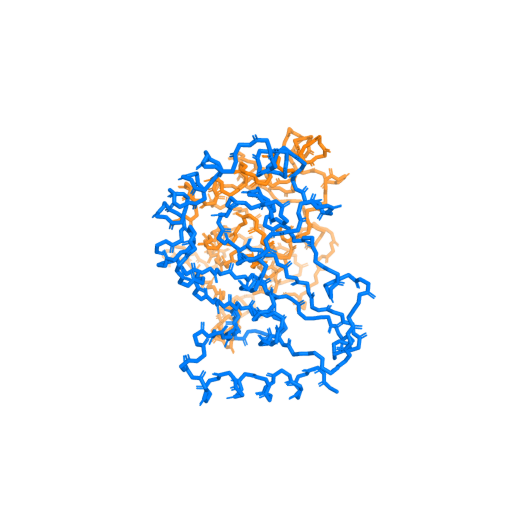585 1.00 31.36 94 ASN A C 1
ATOM 707 O O . ASN A 1 93 ? 12.758 -14.747 5.923 1.00 32.38 94 ASN A O 1
ATOM 712 N N . ALA A 1 94 ? 11.270 -13.085 6.036 1.00 29.50 95 ALA A N 1
ATOM 713 C CA . ALA A 1 94 ? 10.949 -13.195 4.611 1.00 27.04 95 ALA A CA 1
ATOM 714 C C . ALA A 1 94 ? 11.522 -12.057 3.780 1.00 25.70 95 ALA A C 1
ATOM 715 O O . ALA A 1 94 ? 10.983 -11.745 2.722 1.00 24.81 95 ALA A O 1
ATOM 717 N N . TRP A 1 95 ? 12.606 -11.430 4.233 1.00 24.24 96 TRP A N 1
ATOM 718 C CA . TRP A 1 95 ? 13.185 -10.346 3.442 1.00 23.26 96 TRP A CA 1
ATOM 719 C C . TRP A 1 95 ? 13.850 -10.859 2.173 1.00 22.84 96 TRP A C 1
ATOM 720 O O . TRP A 1 95 ? 14.381 -11.968 2.139 1.00 23.03 96 TRP A O 1
ATOM 731 N N . SER A 1 96 ? 13.803 -10.036 1.131 1.00 22.35 97 SER A N 1
ATOM 732 C CA . SER A 1 96 ? 14.433 -10.341 -0.147 1.00 21.72 97 SER A CA 1
ATOM 733 C C . SER A 1 96 ? 15.060 -9.079 -0.731 1.00 21.33 97 SER A C 1
ATOM 734 O O . SER A 1 96 ? 14.461 -8.005 -0.684 1.00 21.39 97 SER A O 1
ATOM 737 N N . PRO A 1 97 ? 16.274 -9.195 -1.302 1.00 20.53 98 PRO A N 1
ATOM 738 C CA . PRO A 1 97 ? 16.976 -8.057 -1.888 1.00 19.96 98 PRO A CA 1
ATOM 739 C C . PRO A 1 97 ? 16.173 -7.299 -2.949 1.00 19.41 98 PRO A C 1
ATOM 740 O O . PRO A 1 97 ? 16.500 -6.160 -3.272 1.00 19.34 98 PRO A O 1
ATOM 744 N N . VAL A 1 98 ? 15.128 -7.919 -3.491 1.00 18.65 99 VAL A N 1
ATOM 745 C CA . VAL A 1 98 ? 14.334 -7.271 -4.535 1.00 18.22 99 VAL A CA 1
ATOM 746 C C . VAL A 1 98 ? 13.334 -6.291 -3.926 1.00 17.22 99 VAL A C 1
ATOM 747 O O . VAL A 1 98 ? 12.884 -5.353 -4.593 1.00 16.80 99 VAL A O 1
ATOM 751 N N . ILE A 1 99 ? 13.013 -6.498 -2.648 1.00 16.03 100 ILE A N 1
ATOM 752 C CA . ILE A 1 99 ? 12.080 -5.626 -1.944 1.00 14.95 100 ILE A CA 1
ATOM 753 C C . ILE A 1 99 ? 12.710 -4.251 -1.690 1.00 13.80 100 ILE A C 1
ATOM 754 O O . ILE A 1 99 ? 13.894 -4.152 -1.349 1.00 13.67 100 ILE A O 1
ATOM 759 N N . THR A 1 100 ? 11.907 -3.204 -1.880 1.00 12.51 101 THR A N 1
ATOM 760 C CA . THR A 1 100 ? 12.342 -1.816 -1.709 1.00 11.52 101 THR A CA 1
ATOM 761 C C . THR A 1 100 ? 11.695 -1.223 -0.458 1.00 11.07 101 THR A C 1
ATOM 762 O O . THR A 1 100 ? 10.844 -1.851 0.151 1.00 11.03 101 THR A O 1
ATOM 766 N N . LEU A 1 101 ? 12.096 -0.016 -0.080 1.00 11.08 102 LEU A N 1
ATOM 767 C CA . LEU A 1 101 ? 11.504 0.622 1.078 1.00 11.62 102 LEU A CA 1
ATOM 768 C C . LEU A 1 101 ? 10.076 1.027 0.754 1.00 12.40 102 LEU A C 1
ATOM 769 O O . LEU A 1 101 ? 9.193 0.969 1.605 1.00 13.18 102 LEU A O 1
ATOM 774 N N . LYS A 1 102 ? 9.851 1.415 -0.495 1.00 13.36 103 LYS A N 1
ATOM 775 C CA . LYS A 1 102 ? 8.515 1.782 -0.973 1.00 14.01 103 LYS A CA 1
ATOM 776 C C . LYS A 1 102 ? 7.588 0.587 -0.902 1.00 14.11 103 LYS A C 1
ATOM 777 O O . LYS A 1 102 ? 6.465 0.682 -0.412 1.00 14.47 103 LYS A O 1
ATOM 783 N N . SER A 1 103 ? 8.072 -0.536 -1.414 1.00 13.80 104 SER A N 1
ATOM 784 C CA . SER A 1 103 ? 7.356 -1.795 -1.342 1.00 13.99 104 SER A CA 1
ATOM 785 C C . SER A 1 103 ? 7.021 -2.154 0.102 1.00 13.68 104 SER A C 1
ATOM 786 O O . SER A 1 103 ? 5.888 -2.530 0.397 1.00 13.86 104 SER A O 1
ATOM 789 N N . ALA A 1 104 ? 8.007 -2.049 0.995 1.00 13.51 105 ALA A N 1
ATOM 790 C CA . ALA A 1 104 ? 7.786 -2.351 2.405 1.00 13.64 105 ALA A CA 1
ATOM 791 C C . ALA A 1 104 ? 6.688 -1.447 2.972 1.00 14.43 105 ALA A C 1
ATOM 792 O O . ALA A 1 104 ? 5.783 -1.919 3.655 1.00 14.27 105 ALA A O 1
ATOM 794 N N . LEU A 1 105 ? 6.767 -0.152 2.664 1.00 14.42 106 LEU A N 1
ATOM 795 C CA . LEU A 1 105 ? 5.781 0.839 3.097 1.00 14.85 106 LEU A CA 1
ATOM 796 C C . LEU A 1 105 ? 4.378 0.497 2.576 1.00 15.01 106 LEU A C 1
ATOM 797 O O . LEU A 1 105 ? 3.380 0.640 3.292 1.00 14.96 106 LEU A O 1
ATOM 802 N N . ILE A 1 106 ? 4.307 0.031 1.334 1.00 14.76 107 ILE A N 1
ATOM 803 C CA . ILE A 1 106 ? 3.045 -0.398 0.766 1.00 15.23 107 ILE A CA 1
ATOM 804 C C . ILE A 1 106 ? 2.547 -1.652 1.495 1.00 15.32 107 ILE A C 1
ATOM 805 O O . ILE A 1 106 ? 1.345 -1.799 1.717 1.00 15.38 107 ILE A O 1
ATOM 810 N N . SER A 1 107 ? 3.461 -2.540 1.887 1.00 15.25 108 SER A N 1
ATOM 811 C CA . SER A 1 107 ? 3.078 -3.723 2.664 1.00 15.36 108 SER A CA 1
ATOM 812 C C . SER A 1 107 ? 2.554 -3.351 4.050 1.00 15.51 108 SER A C 1
ATOM 813 O O . SER A 1 107 ? 1.676 -4.025 4.587 1.00 15.87 108 SER A O 1
ATOM 816 N N . LEU A 1 108 ? 3.097 -2.281 4.627 1.00 15.40 109 LEU A N 1
ATOM 817 C CA . LEU A 1 108 ? 2.623 -1.793 5.915 1.00 15.45 109 LEU A CA 1
ATOM 818 C C . LEU A 1 108 ? 1.230 -1.178 5.806 1.00 16.31 109 LEU A C 1
ATOM 819 O O . LEU A 1 108 ? 0.417 -1.295 6.722 1.00 16.81 109 LEU A O 1
ATOM 824 N N . GLN A 1 109 ? 0.958 -0.539 4.675 1.00 16.63 110 GLN A N 1
ATOM 825 C CA . GLN A 1 109 ? -0.367 -0.007 4.394 1.00 17.04 110 GLN A CA 1
ATOM 826 C C . GLN A 1 109 ? -1.348 -1.169 4.193 1.00 17.30 110 GLN A C 1
ATOM 827 O O . GLN A 1 109 ? -2.498 -1.102 4.630 1.00 17.76 110 GLN A O 1
ATOM 833 N N . ALA A 1 110 ? -0.884 -2.233 3.538 1.00 16.49 111 ALA A N 1
ATOM 834 C CA . ALA A 1 110 ? -1.689 -3.433 3.326 1.00 16.26 111 ALA A CA 1
ATOM 835 C C . ALA A 1 110 ? -1.938 -4.170 4.649 1.00 16.89 111 ALA A C 1
ATOM 836 O O . ALA A 1 110 ? -2.933 -4.882 4.805 1.00 16.16 111 ALA A O 1
ATOM 838 N N . LEU A 1 111 ? -1.032 -3.984 5.605 1.00 16.81 112 LEU A N 1
ATOM 839 C CA . LEU A 1 111 ? -1.174 -4.572 6.929 1.00 16.73 112 LEU A CA 1
ATOM 840 C C . LEU A 1 111 ? -2.282 -3.892 7.738 1.00 16.90 112 LEU A C 1
ATOM 841 O O . LEU A 1 111 ? -2.973 -4.544 8.527 1.00 16.96 112 LEU A O 1
ATOM 846 N N . LEU A 1 112 ? -2.446 -2.584 7.546 1.00 16.67 113 LEU A N 1
ATOM 847 C CA . LEU A 1 112 ? -3.558 -1.852 8.150 1.00 16.60 113 LEU A CA 1
ATOM 848 C C . LEU A 1 112 ? -4.892 -2.322 7.584 1.00 17.10 113 LEU A C 1
ATOM 849 O O . LEU A 1 112 ? -5.882 -2.437 8.308 1.00 17.18 113 LEU A O 1
ATOM 854 N N . GLN A 1 113 ? -4.901 -2.602 6.285 1.00 17.64 114 GLN A N 1
ATOM 855 C CA . GLN A 1 113 ? -6.109 -3.047 5.613 1.00 18.94 114 GLN A CA 1
ATOM 856 C C . GLN A 1 113 ? -6.476 -4.486 5.940 1.00 19.02 114 GLN A C 1
ATOM 857 O O . GLN A 1 113 ? -7.659 -4.847 5.921 1.00 19.38 114 GLN A O 1
ATOM 863 N N . SER A 1 114 ? -5.464 -5.299 6.229 1.00 18.36 115 SER A N 1
ATOM 864 C CA . SER A 1 114 ? -5.662 -6.712 6.501 1.00 17.92 115 SER A CA 1
ATOM 865 C C . SER A 1 114 ? -4.799 -7.143 7.678 1.00 17.34 115 SER A C 1
ATOM 866 O O . SER A 1 114 ? -3.719 -7.716 7.513 1.00 16.89 115 SER A O 1
ATOM 869 N N . PRO A 1 115 ? -5.246 -6.816 8.894 1.00 17.22 116 PRO A N 1
ATOM 870 C CA . PRO A 1 115 ? -4.523 -7.169 10.121 1.00 17.54 116 PRO A CA 1
ATOM 871 C C . PRO A 1 115 ? -4.177 -8.663 10.195 1.00 18.22 116 PRO A C 1
ATOM 872 O O . PRO A 1 115 ? -4.929 -9.501 9.693 1.00 18.90 116 PRO A O 1
ATOM 876 N N . GLU A 1 116 ? -3.055 -8.993 10.830 1.00 18.62 117 GLU A N 1
ATOM 877 C CA . GLU A 1 116 ? -2.636 -10.391 11.013 1.00 19.40 117 GLU A CA 1
ATOM 878 C C . GLU A 1 116 ? -2.587 -10.728 12.494 1.00 18.93 117 GLU A C 1
ATOM 879 O O . GLU A 1 116 ? -1.524 -10.785 13.106 1.00 18.77 117 GLU A O 1
ATOM 885 N N . PRO A 1 117 ? -3.756 -10.966 13.089 1.00 19.15 118 PRO A N 1
ATOM 886 C CA . PRO A 1 117 ? -3.831 -11.299 14.506 1.00 19.58 118 PRO A CA 1
ATOM 887 C C . PRO A 1 117 ? -3.184 -12.606 14.889 1.00 19.98 118 PRO A C 1
ATOM 888 O O . PRO A 1 117 ? -2.930 -12.818 16.076 1.00 19.41 118 PRO A O 1
ATOM 892 N N . ASN A 1 118 ? -2.936 -13.478 13.908 1.00 20.47 119 ASN A N 1
ATOM 893 C CA . ASN A 1 118 ? -2.366 -14.799 14.189 1.00 21.28 119 ASN A CA 1
ATOM 894 C C . ASN A 1 118 ? -0.869 -14.752 14.509 1.00 22.43 119 ASN A C 1
ATOM 895 O O . ASN A 1 118 ? -0.276 -15.742 14.939 1.00 22.39 119 ASN A O 1
ATOM 900 N N . ASP A 1 119 ? -0.259 -13.596 14.281 1.00 23.35 120 ASP A N 1
ATOM 901 C CA . ASP A 1 119 ? 1.115 -13.347 14.721 1.00 24.34 120 ASP A CA 1
ATOM 902 C C . ASP A 1 119 ? 1.153 -11.891 15.176 1.00 24.15 120 ASP A C 1
ATOM 903 O O . ASP A 1 119 ? 1.676 -11.008 14.487 1.00 23.81 120 ASP A O 1
ATOM 908 N N . PRO A 1 120 ? 0.606 -11.635 16.370 1.00 23.67 121 PRO A N 1
ATOM 909 C CA . PRO A 1 120 ? 0.520 -10.316 16.988 1.00 24.13 121 PRO A CA 1
ATOM 910 C C . PRO A 1 120 ? 1.801 -9.774 17.570 1.00 24.35 121 PRO A C 1
ATOM 911 O O . PRO A 1 120 ? 2.661 -10.524 18.033 1.00 23.49 121 PRO A O 1
ATOM 915 N N . GLN A 1 121 ? 1.901 -8.449 17.545 1.00 24.64 122 GLN A N 1
ATOM 916 C CA . GLN A 1 121 ? 2.921 -7.711 18.282 1.00 25.47 122 GLN A CA 1
ATOM 917 C C . GLN A 1 121 ? 2.332 -7.478 19.663 1.00 25.91 122 GLN A C 1
ATOM 918 O O . GLN A 1 121 ? 2.993 -7.682 20.681 1.00 26.55 122 GLN A O 1
ATOM 924 N N . ASP A 1 122 ? 1.065 -7.078 19.672 1.00 26.48 123 ASP A N 1
ATOM 925 C CA . ASP A 1 122 ? 0.348 -6.787 20.899 1.00 26.96 123 ASP A CA 1
ATOM 926 C C . ASP A 1 122 ? -0.770 -7.819 21.072 1.00 27.11 123 ASP A C 1
ATOM 927 O O . ASP A 1 122 ? -1.799 -7.765 20.393 1.00 27.22 123 ASP A O 1
ATOM 932 N N . ALA A 1 123 ? -0.561 -8.771 21.973 1.00 26.62 124 ALA A N 1
ATOM 933 C CA . ALA A 1 123 ? -1.501 -9.873 22.139 1.00 25.71 124 ALA A CA 1
ATOM 934 C C . ALA A 1 123 ? -2.920 -9.424 22.501 1.00 25.27 124 ALA A C 1
ATOM 935 O O . ALA A 1 123 ? -3.897 -10.022 22.040 1.00 24.28 124 ALA A O 1
ATOM 937 N N . GLU A 1 124 ? -3.033 -8.384 23.331 1.00 24.60 125 GLU A N 1
ATOM 938 C CA . GLU A 1 124 ? -4.343 -7.929 23.778 1.00 24.38 125 GLU A CA 1
ATOM 939 C C . GLU A 1 124 ? -5.094 -7.304 22.620 1.00 22.74 125 GLU A C 1
ATOM 940 O O . GLU A 1 124 ? -6.287 -7.524 22.467 1.00 22.61 125 GLU A O 1
ATOM 946 N N . VAL A 1 125 ? -4.397 -6.507 21.817 1.00 21.29 126 VAL A N 1
ATOM 947 C CA . VAL A 1 125 ? -5.025 -5.867 20.673 1.00 19.62 126 VAL A CA 1
ATOM 948 C C . VAL A 1 125 ? -5.467 -6.895 19.628 1.00 19.65 126 VAL A C 1
ATOM 949 O O . VAL A 1 125 ? -6.504 -6.731 18.988 1.00 19.92 126 VAL A O 1
ATOM 953 N N . ALA A 1 126 ? -4.684 -7.956 19.463 1.00 19.28 127 ALA A N 1
ATOM 954 C CA . ALA A 1 126 ? -5.059 -9.047 18.567 1.00 19.58 127 ALA A CA 1
ATOM 955 C C . ALA A 1 126 ? -6.294 -9.772 19.093 1.00 19.60 127 ALA A C 1
ATOM 956 O O . ALA A 1 126 ? -7.151 -10.216 18.328 1.00 20.34 127 ALA A O 1
ATOM 958 N N . GLN A 1 127 ? -6.358 -9.894 20.415 1.00 19.77 128 GLN A N 1
ATOM 959 C CA . GLN A 1 127 ? -7.461 -10.548 21.096 1.00 19.65 128 GLN A CA 1
ATOM 960 C C . GLN A 1 127 ? -8.707 -9.682 20.906 1.00 19.69 128 GLN A C 1
ATOM 961 O O . GLN A 1 127 ? -9.774 -10.196 20.579 1.00 19.68 128 GLN A O 1
ATOM 967 N N . HIS A 1 128 ? -8.549 -8.366 21.073 1.00 19.16 129 HIS A N 1
ATOM 968 C CA . HIS A 1 128 ? -9.638 -7.406 20.872 1.00 18.95 129 HIS A CA 1
ATOM 969 C C . HIS A 1 128 ? -10.184 -7.491 19.450 1.00 18.60 129 HIS A C 1
ATOM 970 O O . HIS A 1 128 ? -11.396 -7.568 19.243 1.00 18.27 129 HIS A O 1
ATOM 977 N N . TYR A 1 129 ? -9.281 -7.459 18.476 1.00 18.80 130 TYR A N 1
ATOM 978 C CA . TYR A 1 129 ? -9.629 -7.563 17.060 1.00 19.14 130 TYR A CA 1
ATOM 979 C C . TYR A 1 129 ? -10.518 -8.781 16.788 1.00 20.12 130 TYR A C 1
ATOM 980 O O . TYR A 1 129 ? -11.523 -8.688 16.080 1.00 19.97 130 TYR A O 1
ATOM 989 N N . LEU A 1 130 ? -10.138 -9.925 17.345 1.00 20.75 131 LEU A N 1
ATOM 990 C CA . LEU A 1 130 ? -10.907 -11.152 17.148 1.00 22.00 131 LEU A CA 1
ATOM 991 C C . LEU A 1 130 ? -12.211 -11.186 17.948 1.00 22.80 131 LEU A C 1
ATOM 992 O O . LEU A 1 130 ? -13.270 -11.509 17.408 1.00 23.60 131 LEU A O 1
ATOM 997 N N . ARG A 1 131 ? -12.129 -10.824 19.223 1.00 23.72 132 ARG A N 1
ATOM 998 C CA . ARG A 1 131 ? -13.256 -10.924 20.138 1.00 24.41 132 ARG A CA 1
ATOM 999 C C . ARG A 1 131 ? -14.398 -9.978 19.808 1.00 24.49 132 ARG A C 1
ATOM 1000 O O . ARG A 1 131 ? -15.562 -10.360 19.892 1.00 25.39 132 ARG A O 1
ATOM 1008 N N . ASP A 1 132 ? -14.075 -8.742 19.439 1.00 24.13 133 ASP A N 1
ATOM 1009 C CA . ASP A 1 132 ? -15.098 -7.724 19.208 1.00 23.46 133 ASP A CA 1
ATOM 1010 C C . ASP A 1 132 ? -14.627 -6.763 18.113 1.00 22.52 133 ASP A C 1
ATOM 1011 O O . ASP A 1 132 ? -14.154 -5.670 18.418 1.00 22.54 133 ASP A O 1
ATOM 1016 N N . ARG A 1 133 ? -14.782 -7.164 16.853 1.00 21.53 134 ARG A N 1
ATOM 1017 C CA . ARG A 1 133 ? -14.286 -6.389 15.717 1.00 21.29 134 ARG A CA 1
ATOM 1018 C C . ARG A 1 133 ? -14.826 -4.970 15.728 1.00 20.97 134 ARG A C 1
ATOM 1019 O O . ARG A 1 133 ? -14.071 -4.017 15.531 1.00 20.51 134 ARG A O 1
ATOM 1027 N N . GLU A 1 134 ? -16.142 -4.855 15.923 1.00 21.30 135 GLU A N 1
ATOM 1028 C CA . GLU A 1 134 ? -16.849 -3.578 15.815 1.00 20.86 135 GLU A CA 1
ATOM 1029 C C . GLU A 1 134 ? -16.194 -2.582 16.751 1.00 20.36 135 GLU A C 1
ATOM 1030 O O . GLU A 1 134 ? -15.926 -1.436 16.385 1.00 19.74 135 GLU A O 1
ATOM 1032 N N . SER A 1 135 ? -15.956 -3.039 17.973 1.00 20.15 136 SER A N 1
ATOM 1033 C CA . SER A 1 135 ? -15.317 -2.232 18.991 1.00 20.47 136 SER A CA 1
ATOM 1034 C C . SER A 1 135 ? -13.852 -1.949 18.651 1.00 20.72 136 SER A C 1
ATOM 1035 O O . SER A 1 135 ? -13.367 -0.831 18.857 1.00 20.37 136 SER A O 1
ATOM 1038 N N . PHE A 1 136 ? -13.139 -2.961 18.152 1.00 19.36 137 PHE A N 1
ATOM 1039 C CA . PHE A 1 136 ? -11.784 -2.727 17.653 1.00 18.74 137 PHE A CA 1
ATOM 1040 C C . PHE A 1 136 ? -11.766 -1.568 16.655 1.00 18.43 137 PHE A C 1
ATOM 1041 O O . PHE A 1 136 ? -10.999 -0.623 16.817 1.00 19.07 137 PHE A O 1
ATOM 1049 N N . ASN A 1 137 ? -12.593 -1.651 15.615 1.00 18.49 138 ASN A N 1
ATOM 1050 C CA . ASN A 1 137 ? -12.613 -0.635 14.563 1.00 18.27 138 ASN A CA 1
ATOM 1051 C C . ASN A 1 137 ? -12.861 0.787 15.068 1.00 18.69 138 ASN A C 1
ATOM 1052 O O . ASN A 1 137 ? -12.218 1.737 14.618 1.00 18.55 138 ASN A O 1
ATOM 1057 N N . LYS A 1 138 ? -13.802 0.940 15.994 1.00 19.02 139 LYS A N 1
ATOM 1058 C CA . LYS A 1 138 ? -14.056 2.252 16.575 1.00 19.22 139 LYS A CA 1
ATOM 1059 C C . LYS A 1 138 ? -12.809 2.808 17.248 1.00 18.53 139 LYS A C 1
ATOM 1060 O O . LYS A 1 138 ? -12.560 4.010 17.194 1.00 18.40 139 LYS A O 1
ATOM 1066 N N . THR A 1 139 ? -12.016 1.936 17.869 1.00 17.50 140 THR A N 1
ATOM 1067 C CA . THR A 1 139 ? -10.815 2.382 18.584 1.00 17.02 140 THR A CA 1
ATOM 1068 C C . THR A 1 139 ? -9.742 2.789 17.581 1.00 16.29 140 THR A C 1
ATOM 1069 O O . THR A 1 139 ? -9.137 3.854 17.697 1.00 16.41 140 THR A O 1
ATOM 1073 N N . ALA A 1 140 ? -9.519 1.922 16.595 1.00 15.67 141 ALA A N 1
ATOM 1074 C CA . ALA A 1 140 ? -8.547 2.162 15.540 1.00 15.20 141 ALA A CA 1
ATOM 1075 C C . ALA A 1 140 ? -8.839 3.490 14.839 1.00 14.87 141 ALA A C 1
ATOM 1076 O O . ALA A 1 140 ? -7.936 4.299 14.619 1.00 14.77 141 ALA A O 1
ATOM 1078 N N . ALA A 1 141 ? -10.110 3.714 14.510 1.00 14.65 142 ALA A N 1
ATOM 1079 C CA . ALA A 1 141 ? -10.536 4.949 13.859 1.00 15.55 142 ALA A CA 1
ATOM 1080 C C . ALA A 1 141 ? -10.379 6.190 14.754 1.00 16.25 142 ALA A C 1
ATOM 1081 O O . ALA A 1 141 ? -9.953 7.246 14.278 1.00 16.83 142 ALA A O 1
ATOM 1083 N N . LEU A 1 142 ? -10.712 6.080 16.038 1.00 17.45 143 LEU A N 1
ATOM 1084 C CA . LEU A 1 142 ? -10.458 7.185 16.963 1.00 17.60 143 LEU A CA 1
ATOM 1085 C C . LEU A 1 142 ? -8.961 7.519 17.053 1.00 17.54 143 LEU A C 1
ATOM 1086 O O . LEU A 1 142 ? -8.558 8.684 16.975 1.00 18.18 143 LEU A O 1
ATOM 1091 N N . TRP A 1 143 ? -8.139 6.490 17.224 1.00 16.97 144 TRP A N 1
ATOM 1092 C CA . TRP A 1 143 ? -6.694 6.667 17.273 1.00 16.83 144 TRP A CA 1
ATOM 1093 C C . TRP A 1 143 ? -6.129 7.246 15.986 1.00 17.78 144 TRP A C 1
ATOM 1094 O O . TRP A 1 143 ? -5.109 7.924 16.013 1.00 17.69 144 TRP A O 1
ATOM 1105 N N . THR A 1 144 ? -6.769 6.959 14.856 1.00 18.95 145 THR A N 1
ATOM 1106 C CA . THR A 1 144 ? -6.359 7.558 13.592 1.00 19.69 145 THR A CA 1
ATOM 1107 C C . THR A 1 144 ? -6.630 9.058 13.603 1.00 20.55 145 THR A C 1
ATOM 1108 O O . THR A 1 144 ? -5.801 9.857 13.162 1.00 20.60 145 THR A O 1
ATOM 1112 N N . ARG A 1 145 ? -7.787 9.433 14.136 1.00 21.66 146 ARG A N 1
ATOM 1113 C CA . ARG A 1 145 ? -8.136 10.834 14.343 1.00 22.23 146 ARG A CA 1
ATOM 1114 C C . ARG A 1 145 ? -7.221 11.517 15.361 1.00 21.10 146 ARG A C 1
ATOM 1115 O O . ARG A 1 145 ? -6.818 12.657 15.175 1.00 21.37 146 ARG A O 1
ATOM 1123 N N . LEU A 1 146 ? -6.893 10.824 16.443 1.00 19.95 147 LEU A N 1
ATOM 1124 C CA . LEU A 1 146 ? -6.048 11.418 17.481 1.00 19.38 147 LEU A CA 1
ATOM 1125 C C . LEU A 1 146 ? -4.562 11.532 17.112 1.00 19.49 147 LEU A C 1
ATOM 1126 O O . LEU A 1 146 ? -3.926 12.563 17.341 1.00 19.31 147 LEU A O 1
ATOM 1131 N N . TYR A 1 147 ? -4.014 10.459 16.551 1.00 19.32 148 TYR A N 1
ATOM 1132 C CA . TYR A 1 147 ? -2.569 10.300 16.444 1.00 19.63 148 TYR A CA 1
ATOM 1133 C C . TYR A 1 147 ? -2.000 10.310 15.030 1.00 19.61 148 TYR A C 1
ATOM 1134 O O . TYR A 1 147 ? -0.777 10.388 14.847 1.00 19.75 148 TYR A O 1
ATOM 1143 N N . ALA A 1 148 ? -2.880 10.192 14.042 1.00 19.87 149 ALA A N 1
ATOM 1144 C CA . ALA A 1 148 ? -2.451 10.146 12.661 1.00 21.11 149 ALA A CA 1
ATOM 1145 C C . ALA A 1 148 ? -3.064 11.313 11.846 1.00 22.14 149 ALA A C 1
ATOM 1146 O O . ALA A 1 148 ? -3.224 11.249 10.636 1.00 22.46 149 ALA A O 1
ATOM 1148 N N . SER A 1 149 ? -3.378 12.411 12.530 1.00 23.91 150 SER A N 1
ATOM 1149 C CA . SER A 1 149 ? -3.872 13.589 11.826 1.00 25.53 150 SER A CA 1
ATOM 1150 C C . SER A 1 149 ? -2.719 14.445 11.328 1.00 26.50 150 SER A C 1
ATOM 1151 O O . SER A 1 149 ? -1.537 14.021 11.439 1.00 27.26 150 SER A O 1
ATOM 1155 N N . SER B 1 1 ? 48.237 28.854 20.629 1.00 31.70 2 SER B N 1
ATOM 1156 C CA . SER B 1 1 ? 47.275 29.782 21.209 1.00 31.49 2 SER B CA 1
ATOM 1157 C C . SER B 1 1 ? 46.035 29.077 21.679 1.00 31.05 2 SER B C 1
ATOM 1158 O O . SER B 1 1 ? 45.328 28.394 20.938 1.00 30.72 2 SER B O 1
ATOM 1161 N N . ARG B 1 2 ? 45.775 29.307 22.957 1.00 30.44 3 ARG B N 1
ATOM 1162 C CA . ARG B 1 2 ? 44.582 28.783 23.553 1.00 29.36 3 ARG B CA 1
ATOM 1163 C C . ARG B 1 2 ? 43.294 29.436 23.061 1.00 28.37 3 ARG B C 1
ATOM 1164 O O . ARG B 1 2 ? 42.308 28.757 22.875 1.00 28.58 3 ARG B O 1
ATOM 1166 N N . ALA B 1 3 ? 43.328 30.742 22.829 1.00 27.35 4 ALA B N 1
ATOM 1167 C CA . ALA B 1 3 ? 42.201 31.528 22.334 1.00 26.42 4 ALA B CA 1
ATOM 1168 C C . ALA B 1 3 ? 41.944 31.147 20.867 1.00 25.60 4 ALA B C 1
ATOM 1169 O O . ALA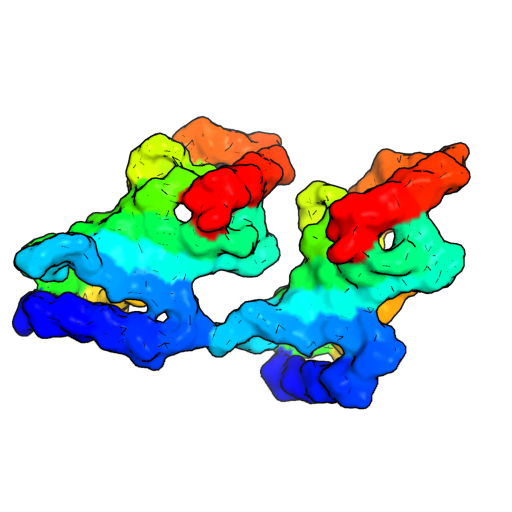 B 1 3 ? 40.812 31.100 20.378 1.00 25.09 4 ALA B O 1
ATOM 1171 N N . LYS B 1 4 ? 43.019 30.848 20.165 1.00 24.70 5 LYS B N 1
ATOM 1172 C CA . LYS B 1 4 ? 42.889 30.464 18.773 1.00 24.19 5 LYS B CA 1
ATOM 1173 C C . LYS B 1 4 ? 42.079 29.174 18.676 1.00 22.89 5 LYS B C 1
ATOM 1174 O O . LYS B 1 4 ? 41.110 29.096 17.925 1.00 22.16 5 LYS B O 1
ATOM 1180 N N . ARG B 1 5 ? 42.483 28.176 19.458 1.00 21.43 6 ARG B N 1
ATOM 1181 C CA . ARG B 1 5 ? 41.823 26.874 19.478 1.00 20.29 6 ARG B CA 1
ATOM 1182 C C . ARG B 1 5 ? 40.333 27.031 19.760 1.00 19.93 6 ARG B C 1
ATOM 1183 O O . ARG B 1 5 ? 39.501 26.438 19.080 1.00 20.08 6 ARG B O 1
ATOM 1191 N N . ILE B 1 6 ? 39.992 27.845 20.752 1.00 19.25 7 ILE B N 1
ATOM 1192 C CA . ILE B 1 6 ? 38.590 28.080 21.063 1.00 19.32 7 ILE B CA 1
ATOM 1193 C C . ILE B 1 6 ? 37.757 28.671 19.901 1.00 19.57 7 ILE B C 1
ATOM 1194 O O . ILE B 1 6 ? 36.678 28.162 19.589 1.00 20.03 7 ILE B O 1
ATOM 1199 N N . MET B 1 7 ? 38.255 29.729 19.264 1.00 20.05 8 MET B N 1
ATOM 1200 C CA . MET B 1 7 ? 37.587 30.317 18.098 1.00 20.34 8 MET B CA 1
ATOM 1201 C C . MET B 1 7 ? 37.434 29.260 17.002 1.00 19.82 8 MET B C 1
ATOM 1202 O O . MET B 1 7 ? 36.380 29.142 16.385 1.00 20.65 8 MET B O 1
ATOM 1207 N N . LYS B 1 8 ? 38.485 28.474 16.796 1.00 19.21 9 LYS B N 1
ATOM 1208 C CA . LYS B 1 8 ? 38.437 27.377 15.848 1.00 18.29 9 LYS B CA 1
ATOM 1209 C C . LYS B 1 8 ? 37.329 26.368 16.192 1.00 17.61 9 LYS B C 1
ATOM 1210 O O . LYS B 1 8 ? 36.740 25.774 15.294 1.00 17.41 9 LYS B O 1
ATOM 1212 N N . GLU B 1 9 ? 37.041 26.169 17.481 1.00 16.90 10 GLU B N 1
ATOM 1213 C CA . GLU B 1 9 ? 35.918 25.299 17.866 1.00 16.98 10 GLU B CA 1
ATOM 1214 C C . GLU B 1 9 ? 34.604 25.824 17.275 1.00 16.28 10 GLU B C 1
ATOM 1215 O O . GLU B 1 9 ? 33.794 25.054 16.759 1.00 15.85 10 GLU B O 1
ATOM 1221 N N . ILE B 1 10 ? 34.406 27.138 17.377 1.00 16.19 11 ILE B N 1
ATOM 1222 C CA . ILE B 1 10 ? 33.230 27.811 16.823 1.00 16.50 11 ILE B CA 1
ATOM 1223 C C . ILE B 1 10 ? 33.181 27.643 15.301 1.00 16.28 11 ILE B C 1
ATOM 1224 O O . ILE B 1 10 ? 32.119 27.386 14.733 1.00 16.26 11 ILE B O 1
ATOM 1229 N N . GLN B 1 11 ? 34.326 27.798 14.641 1.00 16.01 12 GLN B N 1
ATOM 1230 C CA . GLN B 1 11 ? 34.368 27.695 13.182 1.00 15.95 12 GLN B CA 1
ATOM 1231 C C . GLN B 1 11 ? 34.073 26.258 12.744 1.00 15.76 12 GLN B C 1
ATOM 1232 O O . GLN B 1 11 ? 33.388 26.027 11.749 1.00 15.45 12 GLN B O 1
ATOM 1238 N N . ALA B 1 12 ? 34.575 25.302 13.521 1.00 16.11 13 ALA B N 1
ATOM 1239 C CA . ALA B 1 12 ? 34.401 23.878 13.229 1.00 16.43 13 ALA B CA 1
ATOM 1240 C C . ALA B 1 12 ? 32.922 23.482 13.167 1.00 16.80 13 ALA B C 1
ATOM 1241 O O . ALA B 1 12 ? 32.515 22.718 12.300 1.00 17.33 13 ALA B O 1
ATOM 1243 N N . VAL B 1 13 ? 32.120 24.020 14.078 1.00 16.84 14 VAL B N 1
ATOM 1244 C CA . VAL B 1 13 ? 30.679 23.807 14.064 1.00 16.71 14 VAL B CA 1
ATOM 1245 C C . VAL B 1 13 ? 30.006 24.476 12.849 1.00 16.82 14 VAL B C 1
ATOM 1246 O O . VAL B 1 13 ? 29.110 23.902 12.228 1.00 15.62 14 VAL B O 1
ATOM 1250 N N . LYS B 1 14 ? 30.448 25.682 12.498 1.00 16.47 15 LYS B N 1
ATOM 1251 C CA . LYS B 1 14 ? 29.890 26.357 11.329 1.00 16.79 15 LYS B CA 1
ATOM 1252 C C . LYS B 1 14 ? 30.263 25.667 10.026 1.00 16.84 15 LYS B C 1
ATOM 1253 O O . LYS B 1 14 ? 29.499 25.696 9.071 1.00 17.03 15 LYS B O 1
ATOM 1259 N N . ASP B 1 15 ? 31.432 25.040 9.992 1.00 16.64 16 ASP B N 1
ATOM 1260 C CA . ASP B 1 15 ? 31.886 24.367 8.782 1.00 16.36 16 ASP B CA 1
ATOM 1261 C C . ASP B 1 15 ? 31.185 23.042 8.528 1.00 16.47 16 ASP B C 1
ATOM 1262 O O . ASP B 1 15 ? 31.325 22.452 7.457 1.00 16.33 16 ASP B O 1
ATOM 1267 N N . ASP B 1 16 ? 30.452 22.556 9.524 1.00 16.09 17 ASP B N 1
ATOM 1268 C CA . ASP B 1 16 ? 29.772 21.276 9.383 1.00 16.39 17 ASP B CA 1
ATOM 1269 C C . ASP B 1 16 ? 28.276 21.463 9.611 1.00 16.47 17 ASP B C 1
ATOM 1270 O O . ASP B 1 16 ? 27.724 20.980 10.610 1.00 16.99 17 ASP B O 1
ATOM 1275 N N . PRO B 1 17 ? 27.592 22.158 8.679 1.00 16.80 18 PRO B N 1
ATOM 1276 C CA . PRO B 1 17 ? 26.152 22.390 8.818 1.00 17.25 18 PRO B CA 1
ATOM 1277 C C . PRO B 1 17 ? 25.269 21.142 8.923 1.00 18.07 18 PRO B C 1
ATOM 1278 O O . PRO B 1 17 ? 24.240 21.165 9.610 1.00 18.59 18 PRO B O 1
ATOM 1282 N N . ALA B 1 18 ? 25.668 20.056 8.267 1.00 18.90 19 ALA B N 1
ATOM 1283 C CA . ALA B 1 18 ? 24.884 18.819 8.309 1.00 19.69 19 ALA B CA 1
ATOM 1284 C C . ALA B 1 18 ? 24.780 18.207 9.706 1.00 20.18 19 ALA B C 1
ATOM 1285 O O . ALA B 1 18 ? 23.875 17.413 9.966 1.00 20.44 19 ALA B O 1
ATOM 1287 N N . ALA B 1 19 ? 25.713 18.548 10.595 1.00 20.96 20 ALA B N 1
ATOM 1288 C CA . ALA B 1 19 ? 25.728 17.986 11.950 1.00 21.17 20 ALA B CA 1
ATOM 1289 C C . ALA B 1 19 ? 24.626 18.595 12.800 1.00 21.84 20 ALA B C 1
ATOM 1290 O O . ALA B 1 19 ? 24.216 18.015 13.813 1.00 21.87 20 ALA B O 1
ATOM 1292 N N . HIS B 1 20 ? 24.138 19.762 12.397 1.00 22.70 21 HIS B N 1
ATOM 1293 C CA . HIS B 1 20 ? 23.085 20.410 13.158 1.00 24.26 21 HIS B CA 1
ATOM 1294 C C . HIS B 1 20 ? 23.500 20.677 14.604 1.00 23.83 21 HIS B C 1
ATOM 1295 O O . HIS B 1 20 ? 22.710 20.466 15.519 1.00 23.75 21 HIS B O 1
ATOM 1302 N N . ILE B 1 21 ? 24.748 21.111 14.797 1.00 23.02 22 ILE B N 1
ATOM 1303 C CA . ILE B 1 21 ? 25.272 21.486 16.109 1.00 22.30 22 ILE B CA 1
ATOM 1304 C C . ILE B 1 21 ? 25.414 23.010 16.174 1.00 22.71 22 ILE B C 1
ATOM 1305 O O . ILE B 1 21 ? 25.751 23.648 15.178 1.00 23.62 22 ILE B O 1
ATOM 1310 N N . THR B 1 22 ? 25.162 23.602 17.335 1.00 22.62 23 THR B N 1
ATOM 1311 C CA . THR B 1 22 ? 25.443 25.021 17.499 1.00 22.48 23 THR B CA 1
ATOM 1312 C C . THR B 1 22 ? 26.336 25.196 18.715 1.00 22.32 23 THR B C 1
ATOM 1313 O O . THR B 1 22 ? 26.214 24.480 19.707 1.00 22.32 23 THR B O 1
ATOM 1317 N N . LEU B 1 23 ? 27.263 26.135 18.613 1.00 21.93 24 LEU B N 1
ATOM 1318 C CA . LEU B 1 23 ? 28.153 26.454 19.712 1.00 22.02 24 LEU B CA 1
ATOM 1319 C C . LEU B 1 23 ? 28.194 27.971 19.865 1.00 22.61 24 LEU B C 1
ATOM 1320 O O . LEU B 1 23 ? 28.538 28.684 18.924 1.00 23.21 24 LEU B O 1
ATOM 1325 N N . GLU B 1 24 ? 27.874 28.467 21.050 1.00 23.15 25 GLU B N 1
ATOM 1326 C CA . GLU B 1 24 ? 27.827 29.909 21.249 1.00 24.10 25 GLU B CA 1
ATOM 1327 C C . GLU B 1 24 ? 28.511 30.332 22.538 1.00 24.18 25 GLU B C 1
ATOM 1328 O O . GLU B 1 24 ? 28.508 29.599 23.517 1.00 23.16 25 GLU B O 1
ATOM 1334 N N . PHE B 1 25 ? 29.119 31.512 22.532 1.00 24.77 26 PHE B N 1
ATOM 1335 C CA . PHE B 1 25 ? 29.658 32.047 23.773 1.00 25.90 26 PHE B CA 1
ATOM 1336 C C . PHE B 1 25 ? 28.493 32.508 24.623 1.00 26.86 26 PHE B C 1
ATOM 1337 O O . PHE B 1 25 ? 27.467 32.922 24.100 1.00 25.65 26 PHE B O 1
ATOM 1345 N N . VAL B 1 26 ? 28.664 32.429 25.939 1.00 28.88 27 VAL B N 1
ATOM 1346 C CA . VAL B 1 26 ? 27.589 32.739 26.875 1.00 30.68 27 VAL B CA 1
ATOM 1347 C C . VAL B 1 26 ? 27.573 34.209 27.304 1.00 32.49 27 VAL B C 1
ATOM 1348 O O . VAL B 1 26 ? 26.547 34.873 27.236 1.00 32.74 27 VAL B O 1
ATOM 1352 N N . SER B 1 27 ? 28.702 34.735 27.748 1.00 34.33 28 SER B N 1
ATOM 1353 C CA . SER B 1 27 ? 28.692 36.125 28.179 1.00 36.25 28 SER B CA 1
ATOM 1354 C C . SER B 1 27 ? 29.872 36.992 27.730 1.00 37.20 28 SER B C 1
ATOM 1355 O O . SER B 1 27 ? 30.811 36.509 27.093 1.00 37.20 28 SER B O 1
ATOM 1358 N N . GLU B 1 28 ? 29.777 38.285 28.065 1.00 38.63 29 GLU B N 1
ATOM 1359 C CA . GLU B 1 28 ? 30.400 39.360 27.285 1.00 40.16 29 GLU B CA 1
ATOM 1360 C C . GLU B 1 28 ? 31.934 39.219 27.196 1.00 40.13 29 GLU B C 1
ATOM 1361 O O . GLU B 1 28 ? 32.508 39.350 26.144 1.00 41.25 29 GLU B O 1
ATOM 1367 N N . SER B 1 29 ? 32.644 38.897 28.264 1.00 39.02 30 SER B N 1
ATOM 1368 C CA . SER B 1 29 ? 34.109 38.846 28.118 1.00 38.92 30 SER B CA 1
ATOM 1369 C C . SER B 1 29 ? 34.702 37.494 28.393 1.00 38.70 30 SER B C 1
ATOM 1370 O O . SER B 1 29 ? 35.917 37.296 28.350 1.00 39.54 30 SER B O 1
ATOM 1373 N N . ASP B 1 30 ? 33.814 36.514 28.525 1.00 37.86 31 ASP B N 1
ATOM 1374 C CA . ASP B 1 30 ? 34.238 35.141 28.813 1.00 36.77 31 ASP B CA 1
ATOM 1375 C C . ASP B 1 30 ? 34.482 34.315 27.548 1.00 35.54 31 ASP B C 1
ATOM 1376 O O . ASP B 1 30 ? 33.586 34.078 26.757 1.00 35.53 31 ASP B O 1
ATOM 1381 N N . ILE B 1 31 ? 35.705 33.845 27.363 1.00 33.77 32 ILE B N 1
ATOM 1382 C CA . ILE B 1 31 ? 36.017 33.043 26.171 1.00 32.34 32 ILE B CA 1
ATOM 1383 C C . ILE B 1 31 ? 35.946 31.530 26.448 1.00 30.62 32 ILE B C 1
ATOM 1384 O O . ILE B 1 31 ? 35.801 30.725 25.525 1.00 29.95 32 ILE B O 1
ATOM 1389 N N . HIS B 1 32 ? 36.017 31.167 27.726 1.00 29.38 33 HIS B N 1
ATOM 1390 C CA . HIS B 1 32 ? 35.994 29.771 28.151 1.00 29.16 33 HIS B CA 1
ATOM 1391 C C . HIS B 1 32 ? 34.607 29.197 28.499 1.00 27.62 33 HIS B C 1
ATOM 1392 O O . HIS B 1 32 ? 34.479 27.998 28.744 1.00 27.77 33 HIS B O 1
ATOM 1399 N N . HIS B 1 33 ? 33.572 30.029 28.506 1.00 25.95 34 HIS B N 1
ATOM 1400 C CA . HIS B 1 33 ? 32.232 29.551 28.851 1.00 24.17 34 HIS B CA 1
ATOM 1401 C C . HIS B 1 33 ? 31.315 29.556 27.632 1.00 23.41 34 HIS B C 1
ATOM 1402 O O . HIS B 1 33 ? 30.988 30.616 27.112 1.00 22.89 34 HIS B O 1
ATOM 1409 N N . LEU B 1 34 ? 30.889 28.379 27.181 1.00 22.57 35 LEU B N 1
ATOM 1410 C CA . LEU B 1 34 ? 30.024 28.304 26.010 1.00 21.76 35 LEU B CA 1
ATOM 1411 C C . LEU B 1 34 ? 28.772 27.464 26.261 1.00 21.56 35 LEU B C 1
ATOM 1412 O O . LEU B 1 34 ? 28.640 26.813 27.295 1.00 21.36 35 LEU B O 1
ATOM 1417 N N . LYS B 1 35 ? 27.844 27.519 25.305 1.00 21.21 36 LYS B N 1
ATOM 1418 C CA . LYS B 1 35 ? 26.671 26.641 25.262 1.00 20.95 36 LYS B CA 1
ATOM 1419 C C . LYS B 1 35 ? 26.664 25.894 23.928 1.00 20.25 36 LYS B C 1
ATOM 1420 O O . LYS B 1 35 ? 26.795 26.497 22.866 1.00 20.13 36 LYS B O 1
ATOM 1426 N N . GLY B 1 36 ? 26.548 24.574 23.991 1.00 19.56 37 GLY B N 1
ATOM 1427 C CA . GLY B 1 36 ? 26.389 23.799 22.779 1.00 19.24 37 GLY B CA 1
ATOM 1428 C C . GLY B 1 36 ? 25.009 23.174 22.733 1.00 18.96 37 GLY B C 1
ATOM 1429 O O . GLY B 1 36 ? 24.431 22.859 23.772 1.00 18.89 37 GLY B O 1
ATOM 1430 N N . THR B 1 37 ? 24.472 22.999 21.529 1.00 18.89 38 THR B N 1
ATOM 1431 C CA . THR B 1 37 ? 23.212 22.289 21.377 1.00 18.70 38 THR B CA 1
ATOM 1432 C C . THR B 1 37 ? 23.333 21.229 20.296 1.00 18.52 38 THR B C 1
ATOM 1433 O O . THR B 1 37 ? 24.054 21.414 19.315 1.00 19.10 38 THR B O 1
ATOM 1437 N N . PHE B 1 38 ? 22.630 20.118 20.489 1.00 18.13 39 PHE B N 1
ATOM 1438 C CA . PHE B 1 38 ? 22.458 19.116 19.450 1.00 17.25 39 PHE B CA 1
ATOM 1439 C C . PHE B 1 38 ? 20.993 18.645 19.458 1.00 17.27 39 PHE B C 1
ATOM 1440 O O . PHE B 1 38 ? 20.245 18.948 20.391 1.00 17.34 39 PHE B O 1
ATOM 1448 N N . LEU B 1 39 ? 20.581 17.922 18.419 1.00 16.72 40 LEU B N 1
ATOM 1449 C CA . LEU B 1 39 ? 19.211 17.434 18.345 1.00 16.61 40 LEU B CA 1
ATOM 1450 C C . LEU B 1 39 ? 19.170 15.975 18.750 1.00 16.92 40 LEU B C 1
ATOM 1451 O O . LEU B 1 39 ? 20.149 15.246 18.564 1.00 16.66 40 LEU B O 1
ATOM 1456 N N . GLY B 1 40 ? 18.032 15.560 19.307 1.00 17.41 41 GLY B N 1
ATOM 1457 C CA . GLY B 1 40 ? 17.861 14.190 19.768 1.00 18.01 41 GLY B CA 1
ATOM 1458 C C . GLY B 1 40 ? 17.958 13.200 18.624 1.00 18.67 41 GLY B C 1
ATOM 1459 O O . GLY B 1 40 ? 17.449 13.461 17.530 1.00 19.24 41 GLY B O 1
ATOM 1460 N N . PRO B 1 41 ? 18.631 12.063 18.827 1.00 19.40 42 PRO B N 1
ATOM 1461 C CA . PRO B 1 41 ? 18.740 11.087 17.736 1.00 20.03 42 PRO B CA 1
ATOM 1462 C C . PRO B 1 41 ? 17.383 10.500 17.311 1.00 20.39 42 PRO B C 1
ATOM 1463 O O . PRO B 1 41 ? 16.504 10.284 18.151 1.00 20.59 42 PRO B O 1
ATOM 1467 N N . PRO B 1 42 ? 17.195 10.231 16.004 1.00 20.79 43 PRO B N 1
ATOM 1468 C CA . PRO B 1 42 ? 15.922 9.675 15.538 1.00 20.59 43 PRO B CA 1
ATOM 1469 C C . PRO B 1 42 ? 15.751 8.234 15.998 1.00 20.47 43 PRO B C 1
ATOM 1470 O O . PRO B 1 42 ? 16.739 7.535 16.225 1.00 21.03 43 PRO B O 1
ATOM 1474 N N . GLY B 1 43 ? 14.496 7.805 16.135 1.00 20.27 44 GLY B N 1
ATOM 1475 C CA . GLY B 1 43 ? 14.191 6.439 16.529 1.00 19.46 44 GLY B CA 1
ATOM 1476 C C . GLY B 1 43 ? 14.428 6.193 18.002 1.00 19.47 44 GLY B C 1
ATOM 1477 O O . GLY B 1 43 ? 14.533 5.040 18.430 1.00 19.70 44 GLY B O 1
ATOM 1478 N N . THR B 1 44 ? 14.527 7.273 18.777 1.00 19.02 45 THR B N 1
ATOM 1479 C CA . THR B 1 44 ? 14.735 7.175 20.225 1.00 18.51 45 THR B CA 1
ATOM 1480 C C . THR B 1 44 ? 13.717 8.100 20.897 1.00 18.07 45 THR B C 1
ATOM 1481 O O . THR B 1 44 ? 13.117 8.966 20.236 1.00 17.36 45 THR B O 1
ATOM 1485 N N . PRO B 1 45 ? 13.506 7.938 22.217 1.00 17.29 46 PRO B N 1
ATOM 1486 C CA . PRO B 1 45 ? 12.550 8.795 22.925 1.00 16.61 46 PRO B CA 1
ATOM 1487 C C . PRO B 1 45 ? 12.968 10.268 23.011 1.00 16.32 46 PRO B C 1
ATOM 1488 O O . PRO B 1 45 ? 12.209 11.116 23.480 1.00 15.91 46 PRO B O 1
ATOM 1492 N N . TYR B 1 46 ? 14.174 10.568 22.542 1.00 16.49 47 TYR B N 1
ATOM 1493 C CA . TYR B 1 46 ? 14.650 11.941 22.535 1.00 16.78 47 TYR B CA 1
ATOM 1494 C C . TYR B 1 46 ? 14.453 12.666 21.201 1.00 17.22 47 TYR B C 1
ATOM 1495 O O . TYR B 1 46 ? 14.791 13.838 21.085 1.00 16.80 47 TYR B O 1
ATOM 1504 N N . GLU B 1 47 ? 13.897 11.994 20.198 1.00 17.61 48 GLU B N 1
ATOM 1505 C CA . GLU B 1 47 ? 13.710 12.643 18.908 1.00 18.64 48 GLU B CA 1
ATOM 1506 C C . GLU B 1 47 ? 12.790 13.860 19.041 1.00 19.12 48 GLU B C 1
ATOM 1507 O O . GLU B 1 47 ? 11.828 13.846 19.809 1.00 19.64 48 GLU B O 1
ATOM 1513 N N . GLY B 1 48 ? 13.117 14.919 18.304 1.00 18.96 49 GLY B N 1
ATOM 1514 C CA . GLY B 1 48 ? 12.323 16.134 18.330 1.00 19.35 49 GLY B CA 1
ATOM 1515 C C . GLY B 1 48 ? 12.835 17.109 19.371 1.00 19.88 49 GLY B C 1
ATOM 1516 O O . GLY B 1 48 ? 12.512 18.295 19.338 1.00 20.31 49 GLY B O 1
ATOM 1517 N N . GLY B 1 49 ? 13.650 16.623 20.298 1.00 19.18 50 GLY B N 1
ATOM 1518 C CA . GLY B 1 49 ? 14.191 17.524 21.292 1.00 18.95 50 GLY B CA 1
ATOM 1519 C C . GLY B 1 49 ? 15.489 18.180 20.868 1.00 18.74 50 GLY B C 1
ATOM 1520 O O . GLY B 1 49 ? 16.294 17.607 20.129 1.00 18.99 50 GLY B O 1
ATOM 1521 N N . LYS B 1 50 ? 15.685 19.401 21.345 1.00 18.75 51 LYS B N 1
ATOM 1522 C CA . LYS B 1 50 ? 16.939 20.096 21.165 1.00 18.46 51 LYS B CA 1
ATOM 1523 C C . LYS B 1 50 ? 17.560 20.270 22.541 1.00 17.72 51 LYS B C 1
ATOM 1524 O O . LYS B 1 50 ? 16.962 20.885 23.425 1.00 17.87 51 LYS B O 1
ATOM 1530 N N . PHE B 1 51 ? 18.760 19.724 22.713 1.00 17.46 52 PHE B N 1
ATOM 1531 C CA . PHE B 1 51 ? 19.396 19.669 24.022 1.00 16.86 52 PHE B CA 1
ATOM 1532 C C . PHE B 1 51 ? 20.528 20.681 24.182 1.00 16.75 52 PHE B C 1
ATOM 1533 O O . PHE B 1 51 ? 21.387 20.812 23.311 1.00 16.80 52 PHE B O 1
ATOM 1541 N N . VAL B 1 52 ? 20.507 21.394 25.309 1.00 16.67 53 VAL B N 1
ATOM 1542 C CA . VAL B 1 52 ? 21.469 22.455 25.604 1.00 16.15 53 VAL B CA 1
ATOM 1543 C C . VAL B 1 52 ? 22.502 21.969 26.630 1.00 16.24 53 VAL B C 1
ATOM 1544 O O . VAL B 1 52 ? 22.138 21.461 27.697 1.00 16.48 53 VAL B O 1
ATOM 1548 N N . VAL B 1 53 ? 23.781 22.121 26.284 1.00 15.67 54 VAL B N 1
ATOM 1549 C CA . VAL B 1 53 ? 24.884 21.637 27.098 1.00 15.40 54 VAL B CA 1
ATOM 1550 C C . VAL B 1 53 ? 25.813 22.791 27.460 1.00 15.44 54 VAL B C 1
ATOM 1551 O O . VAL B 1 53 ? 26.354 23.475 26.592 1.00 14.96 54 VAL B O 1
ATOM 1555 N N . ASP B 1 54 ? 25.972 23.012 28.756 1.00 15.94 55 ASP B N 1
ATOM 1556 C CA . ASP B 1 54 ? 26.834 24.065 29.251 1.00 17.42 55 ASP B CA 1
ATOM 1557 C C . ASP B 1 54 ? 28.268 23.567 29.146 1.00 17.69 55 ASP B C 1
ATOM 1558 O O . ASP B 1 54 ? 28.568 22.445 29.553 1.00 17.13 55 ASP B O 1
ATOM 1563 N N . ILE B 1 55 ? 29.150 24.400 28.603 1.00 18.09 56 ILE B N 1
ATOM 1564 C CA . ILE B 1 55 ? 30.537 24.000 28.391 1.00 18.27 56 ILE B CA 1
ATOM 1565 C C . ILE B 1 55 ? 31.466 24.976 29.091 1.00 18.26 56 ILE B C 1
ATOM 1566 O O . ILE B 1 55 ? 31.416 26.174 28.843 1.00 18.66 56 ILE B O 1
ATOM 1571 N N . GLU B 1 56 ? 32.304 24.458 29.976 1.00 18.40 57 GLU B N 1
ATOM 1572 C CA . GLU B 1 56 ? 33.365 25.247 30.577 1.00 18.63 57 GLU B CA 1
ATOM 1573 C C . GLU B 1 56 ? 34.702 24.637 30.168 1.00 19.18 57 GLU B C 1
ATOM 1574 O O . GLU B 1 56 ? 35.046 23.529 30.580 1.00 19.57 57 GLU B O 1
ATOM 1576 N N . VAL B 1 57 ? 35.461 25.355 29.350 1.00 20.43 58 VAL B N 1
ATOM 1577 C CA . VAL B 1 57 ? 36.754 24.839 28.921 1.00 21.93 58 VAL B CA 1
ATOM 1578 C C . VAL B 1 57 ? 37.851 25.365 29.853 1.00 23.03 58 VAL B C 1
A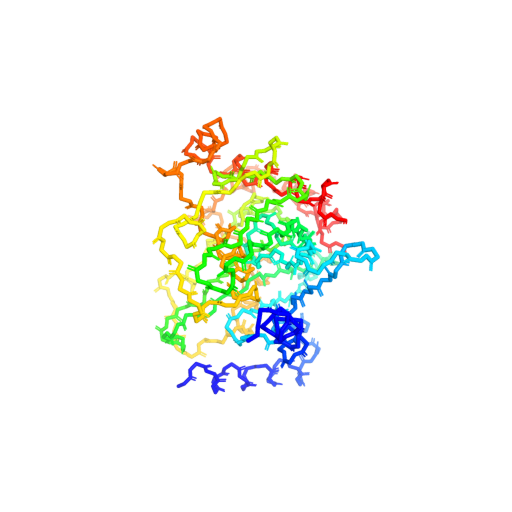TOM 1579 O O . VAL B 1 57 ? 37.874 26.549 30.212 1.00 22.90 58 VAL B O 1
ATOM 1583 N N . PRO B 1 58 ? 38.764 24.478 30.273 1.00 24.47 59 PRO B N 1
ATOM 1584 C CA . PRO B 1 58 ? 39.887 24.782 31.163 1.00 25.61 59 PRO B CA 1
ATOM 1585 C C . PRO B 1 58 ? 40.987 25.619 30.504 1.00 26.69 59 PRO B C 1
ATOM 1586 O O . PRO B 1 58 ? 41.060 25.708 29.280 1.00 26.94 59 PRO B O 1
ATOM 1590 N N . MET B 1 59 ? 41.841 26.223 31.328 1.00 28.33 60 MET B N 1
ATOM 1591 C CA . MET B 1 59 ? 42.917 27.084 30.844 1.00 29.74 60 MET B CA 1
ATOM 1592 C C . MET B 1 59 ? 43.842 26.243 29.981 1.00 29.13 60 MET B C 1
ATOM 1593 O O . MET B 1 59 ? 44.513 26.749 29.073 1.00 28.77 60 MET B O 1
ATOM 1598 N N . GLU B 1 60 ? 43.863 24.948 30.261 1.00 29.23 61 GLU B N 1
ATOM 1599 C CA . GLU B 1 60 ? 44.785 24.062 29.580 1.00 29.61 61 GLU B CA 1
ATOM 1600 C C . GLU B 1 60 ? 44.210 23.386 28.354 1.00 28.60 61 GLU B C 1
ATOM 1601 O O . GLU B 1 60 ? 44.869 22.561 27.728 1.00 28.33 61 GLU B O 1
ATOM 1607 N N . TYR B 1 61 ? 42.971 23.732 28.018 1.00 26.83 62 TYR B N 1
ATOM 1608 C CA . TYR B 1 61 ? 42.347 23.270 26.784 1.00 25.71 62 TYR B CA 1
ATOM 1609 C C . TYR B 1 61 ? 43.296 23.617 25.626 1.00 25.22 62 TYR B C 1
ATOM 1610 O O . TYR B 1 61 ? 43.881 24.699 25.597 1.00 25.23 62 TYR B O 1
ATOM 1619 N N . PRO B 1 62 ? 43.405 22.740 24.615 1.00 24.90 63 PRO B N 1
ATOM 1620 C CA . PRO B 1 62 ? 42.757 21.444 24.398 1.00 25.28 63 PRO B CA 1
ATOM 1621 C C . PRO B 1 62 ? 43.398 20.191 25.002 1.00 25.87 63 PRO B C 1
ATOM 1622 O O . PRO B 1 62 ? 43.055 19.084 24.589 1.00 25.51 63 PRO B O 1
ATOM 1626 N N . PHE B 1 63 ? 44.305 20.340 25.967 1.00 26.83 64 PHE B N 1
ATOM 1627 C CA . PHE B 1 63 ? 45.004 19.172 26.516 1.00 27.20 64 PHE B CA 1
ATOM 1628 C C . PHE B 1 63 ? 44.362 18.616 27.789 1.00 27.81 64 PHE B C 1
ATOM 1629 O O . PHE B 1 63 ? 44.712 17.525 28.252 1.00 28.69 64 PHE B O 1
ATOM 1637 N N . LYS B 1 64 ? 43.398 19.360 28.324 1.00 28.17 65 LYS B N 1
ATOM 1638 C CA . LYS B 1 64 ? 42.452 18.828 29.292 1.00 27.76 65 LYS B CA 1
ATOM 1639 C C . LYS B 1 64 ? 41.020 18.929 28.778 1.00 27.14 65 LYS B C 1
ATOM 1640 O O . LYS B 1 64 ? 40.656 19.883 28.093 1.00 27.05 65 LYS B O 1
ATOM 1646 N N . PRO B 1 65 ? 40.174 17.957 29.146 1.00 26.25 66 PRO B N 1
ATOM 1647 C CA . PRO B 1 65 ? 38.784 17.973 28.686 1.00 25.67 66 PRO B CA 1
ATOM 1648 C C . PRO B 1 65 ? 37.959 19.165 29.162 1.00 25.21 66 PRO B C 1
ATOM 1649 O O . PRO B 1 65 ? 38.288 19.821 30.150 1.00 24.85 66 PRO B O 1
ATOM 1653 N N . PRO B 1 66 ? 36.879 19.473 28.438 1.00 24.46 67 PRO B N 1
ATOM 1654 C CA . PRO B 1 66 ? 35.995 20.578 28.795 1.00 23.79 67 PRO B CA 1
ATOM 1655 C C . PRO B 1 66 ? 35.002 20.010 29.814 1.00 22.86 67 PRO B C 1
ATOM 1656 O O . PRO B 1 66 ? 34.757 18.802 29.841 1.00 21.94 67 PRO B O 1
ATOM 1660 N N . LYS B 1 67 ? 34.443 20.855 30.670 1.00 22.94 68 LYS B N 1
ATOM 1661 C CA . LYS B 1 67 ? 33.398 20.381 31.563 1.00 22.77 68 LYS B CA 1
ATOM 1662 C C . LYS B 1 67 ? 32.040 20.602 30.919 1.00 22.46 68 LYS B C 1
ATOM 1663 O O . LYS B 1 67 ? 31.656 21.739 30.642 1.00 22.49 68 LYS B O 1
ATOM 1669 N N . MET B 1 68 ? 31.323 19.513 30.661 1.00 21.82 69 MET B N 1
ATOM 1670 C CA . MET B 1 68 ? 30.047 19.609 29.967 1.00 21.50 69 MET B CA 1
ATOM 1671 C C . MET B 1 68 ? 28.924 19.115 30.871 1.00 21.37 69 MET B C 1
ATOM 1672 O O . MET B 1 68 ? 29.059 18.089 31.536 1.00 21.90 69 MET B O 1
ATOM 1677 N N . GLN B 1 69 ? 27.825 19.861 30.904 1.00 20.84 70 GLN B N 1
ATOM 1678 C CA . GLN B 1 69 ? 26.692 19.542 31.758 1.00 20.40 70 GLN B CA 1
ATOM 1679 C C . GLN B 1 69 ? 25.455 20.021 31.043 1.00 19.75 70 GLN B C 1
ATOM 1680 O O . GLN B 1 69 ? 25.392 21.177 30.629 1.00 20.00 70 GLN B O 1
ATOM 1686 N N . PHE B 1 70 ? 24.472 19.139 30.904 1.00 18.61 71 PHE B N 1
ATOM 1687 C CA . PHE B 1 70 ? 23.170 19.501 30.329 1.00 18.40 71 PHE B CA 1
ATOM 1688 C C . PHE B 1 70 ? 22.459 20.623 31.106 1.00 18.39 71 PHE B C 1
ATOM 1689 O O . PHE B 1 70 ? 22.247 20.503 32.317 1.00 18.21 71 PHE B O 1
ATOM 1697 N N . ASP B 1 71 ? 22.094 21.706 30.417 1.00 18.70 72 ASP B N 1
ATOM 1698 C CA . ASP B 1 71 ? 21.162 22.680 30.987 1.00 18.89 72 ASP B CA 1
ATOM 1699 C C . ASP B 1 71 ? 19.758 22.105 30.863 1.00 18.60 72 ASP B C 1
ATOM 1700 O O . ASP B 1 71 ? 18.942 22.204 31.779 1.00 18.75 72 ASP B O 1
ATOM 1705 N N . THR B 1 72 ? 19.486 21.515 29.706 1.00 18.33 73 THR B N 1
ATOM 1706 C CA . THR B 1 72 ? 18.233 20.820 29.448 1.00 17.66 73 THR B CA 1
ATOM 1707 C C . THR B 1 72 ? 18.124 19.664 30.445 1.00 18.67 73 THR B C 1
ATOM 1708 O O . THR B 1 72 ? 19.045 18.859 30.577 1.00 19.21 73 THR B O 1
ATOM 1712 N N . LYS B 1 73 ? 17.007 19.584 31.153 1.00 18.42 74 LYS B N 1
ATOM 1713 C CA . LYS B 1 73 ? 16.775 18.496 32.093 1.00 19.29 74 LYS B CA 1
ATOM 1714 C C . LYS B 1 73 ? 16.443 17.222 31.298 1.00 18.73 74 LYS B C 1
ATOM 1715 O O . LYS B 1 73 ? 15.518 17.217 30.486 1.00 18.67 74 LYS B O 1
ATOM 1721 N N . VAL B 1 74 ? 17.201 16.149 31.517 1.00 18.47 75 VAL B N 1
ATOM 1722 C CA . VAL B 1 74 ? 17.076 14.968 30.668 1.00 17.58 75 VAL B CA 1
ATOM 1723 C C . VAL B 1 74 ? 16.962 13.699 31.500 1.00 17.40 75 VAL B C 1
ATOM 1724 O O . VAL B 1 74 ? 17.606 13.565 32.545 1.00 17.20 75 VAL B O 1
ATOM 1728 N N . TYR B 1 75 ? 16.145 12.767 31.015 1.00 16.91 76 TYR B N 1
ATOM 1729 C CA . TYR B 1 75 ? 15.904 11.506 31.695 1.00 16.60 76 TYR B CA 1
ATOM 1730 C C . TYR B 1 75 ? 16.692 10.403 30.987 1.00 16.84 76 TYR B C 1
ATOM 1731 O O . TYR B 1 75 ? 16.269 9.875 29.955 1.00 16.53 76 TYR B O 1
ATOM 1740 N N . HIS B 1 76 ? 17.848 10.065 31.550 1.00 16.54 77 HIS B N 1
ATOM 1741 C CA . HIS B 1 76 ? 18.775 9.149 30.892 1.00 16.57 77 HIS B CA 1
ATOM 1742 C C . HIS B 1 76 ? 19.698 8.523 31.939 1.00 16.91 77 HIS B C 1
ATOM 1743 O O . HIS B 1 76 ? 20.137 9.200 32.866 1.00 18.15 77 HIS B O 1
ATOM 1750 N N . PRO B 1 77 ? 19.981 7.217 31.825 1.00 16.77 78 PRO B N 1
ATOM 1751 C CA . PRO B 1 77 ? 20.862 6.525 32.777 1.00 17.02 78 PRO B CA 1
ATOM 1752 C C . PRO B 1 77 ? 22.201 7.219 33.091 1.00 17.49 78 PRO B C 1
ATOM 1753 O O . PRO B 1 77 ? 22.672 7.157 34.228 1.00 18.10 78 PRO B O 1
ATOM 1757 N N . ASN B 1 78 ? 22.809 7.861 32.088 1.00 17.32 79 ASN B N 1
ATOM 1758 C CA . ASN B 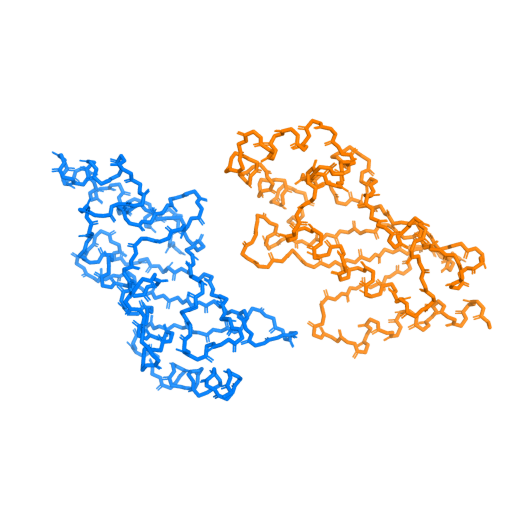1 78 ? 24.159 8.427 32.225 1.00 17.03 79 ASN B CA 1
ATOM 1759 C C . ASN B 1 78 ? 24.188 9.958 32.334 1.00 17.02 79 ASN B C 1
ATOM 1760 O O . ASN B 1 78 ? 25.232 10.583 32.126 1.00 16.75 79 ASN B O 1
ATOM 1765 N N . ILE B 1 79 ? 23.038 10.540 32.662 1.00 17.06 80 ILE B N 1
ATOM 1766 C CA . ILE B 1 79 ? 22.881 11.981 32.857 1.00 17.21 80 ILE B CA 1
ATOM 1767 C C . ILE B 1 79 ? 22.050 12.192 34.123 1.00 17.47 80 ILE B C 1
ATOM 1768 O O . ILE B 1 79 ? 20.980 11.598 34.273 1.00 18.03 80 ILE B O 1
ATOM 1773 N N . SER B 1 80 ? 22.537 13.032 35.031 1.00 18.12 81 SER B N 1
ATOM 1774 C CA . SER B 1 80 ? 21.790 13.343 36.242 1.00 18.67 81 SER B CA 1
ATOM 1775 C C . SER B 1 80 ? 20.505 14.049 35.885 1.00 18.61 81 SER B C 1
ATOM 1776 O O . SER B 1 80 ? 20.520 15.091 35.237 1.00 18.95 81 SER B O 1
ATOM 1779 N N . SER B 1 81 ? 19.389 13.486 36.325 1.00 19.21 82 SER B N 1
ATOM 1780 C CA . SER B 1 81 ? 18.087 14.098 36.088 1.00 19.44 82 SER B CA 1
ATOM 1781 C C . SER B 1 81 ? 17.933 15.416 36.838 1.00 19.97 82 SER B C 1
ATOM 1782 O O . SER B 1 81 ? 16.997 16.175 36.581 1.00 19.54 82 SER B O 1
ATOM 1785 N N . VAL B 1 82 ? 18.855 15.675 37.765 1.00 20.68 83 VAL B N 1
ATOM 1786 C CA . VAL B 1 82 ? 18.796 16.844 38.635 1.00 21.27 83 VAL B CA 1
ATOM 1787 C C . VAL B 1 82 ? 19.794 17.934 38.246 1.00 21.30 83 VAL B C 1
ATOM 1788 O O . VAL B 1 82 ? 19.422 19.103 38.139 1.00 22.04 83 VAL B O 1
ATOM 1792 N N . THR B 1 83 ? 21.056 17.559 38.051 1.00 20.73 84 THR B N 1
ATOM 1793 C CA . THR B 1 83 ? 22.104 18.545 37.801 1.00 20.58 84 THR B CA 1
ATOM 1794 C C . THR B 1 83 ? 22.615 18.581 36.360 1.00 21.00 84 THR B C 1
ATOM 1795 O O . THR B 1 83 ? 23.252 19.554 35.954 1.00 20.64 84 THR B O 1
ATOM 1799 N N . GLY B 1 84 ? 22.364 17.515 35.602 1.00 20.39 85 GLY B N 1
ATOM 1800 C CA . GLY B 1 84 ? 22.845 17.460 34.231 1.00 20.45 85 GLY B CA 1
ATOM 1801 C C . GLY B 1 84 ? 24.283 16.988 34.097 1.00 20.62 85 GLY B C 1
ATOM 1802 O O . GLY B 1 84 ? 24.860 17.048 33.001 1.00 20.86 85 GLY B O 1
ATOM 1803 N N . ALA B 1 85 ? 24.867 16.522 35.202 1.00 20.26 86 ALA B N 1
ATOM 1804 C CA . ALA B 1 85 ? 26.206 15.951 35.162 1.00 19.95 86 ALA B CA 1
ATOM 1805 C C . ALA B 1 85 ? 26.197 14.714 34.282 1.00 20.69 86 ALA B C 1
ATOM 1806 O O . ALA B 1 85 ? 25.205 13.974 34.239 1.00 21.04 86 ALA B O 1
ATOM 1808 N N . ILE B 1 86 ? 27.308 14.500 33.580 1.00 20.38 87 ILE B N 1
ATOM 1809 C CA . ILE B 1 86 ? 27.387 13.475 32.540 1.00 21.55 87 ILE B CA 1
ATOM 1810 C C . ILE B 1 86 ? 28.398 12.388 32.903 1.00 22.21 87 ILE B C 1
ATOM 1811 O O . ILE B 1 86 ? 29.446 12.684 33.477 1.00 21.54 87 ILE B O 1
ATOM 1816 N N . CYS B 1 87 ? 28.090 11.136 32.565 1.00 23.90 88 CYS B N 1
ATOM 1817 C CA . CYS B 1 87 ? 29.063 10.052 32.751 1.00 25.94 88 CYS B CA 1
ATOM 1818 C C . CYS B 1 87 ? 29.606 9.588 31.410 1.00 26.59 88 CYS B C 1
ATOM 1819 O O . CYS B 1 87 ? 28.949 8.835 30.687 1.00 27.47 88 CYS B O 1
ATOM 1822 N N . LEU B 1 88 ? 30.809 10.049 31.077 1.00 27.11 89 LEU B N 1
ATOM 1823 C CA . LEU B 1 88 ? 31.360 9.793 29.755 1.00 27.67 89 LEU B CA 1
ATOM 1824 C C . LEU B 1 88 ? 32.879 9.793 29.780 1.00 27.87 89 LEU B C 1
ATOM 1825 O O . LEU B 1 88 ? 33.487 10.725 30.302 1.00 27.50 89 LEU B O 1
ATOM 1830 N N . ASP B 1 89 ? 33.483 8.771 29.173 1.00 28.52 90 ASP B N 1
ATOM 1831 C CA . ASP B 1 89 ? 34.921 8.519 29.302 1.00 29.33 90 ASP B CA 1
ATOM 1832 C C . ASP B 1 89 ? 35.813 9.659 28.826 1.00 29.06 90 ASP B C 1
ATOM 1833 O O . ASP B 1 89 ? 36.783 10.026 29.471 1.00 28.71 90 ASP B O 1
ATOM 1838 N N . ILE B 1 90 ? 35.472 10.225 27.673 1.00 28.41 91 ILE B N 1
ATOM 1839 C CA . ILE B 1 90 ? 36.290 11.247 27.059 1.00 28.10 91 ILE B CA 1
ATOM 1840 C C . ILE B 1 90 ? 36.280 12.544 27.851 1.00 28.67 91 ILE B C 1
ATOM 1841 O O . ILE B 1 90 ? 37.176 13.373 27.703 1.00 28.24 91 ILE B O 1
ATOM 1846 N N . LEU B 1 91 ? 35.273 12.704 28.700 1.00 29.76 92 LEU B N 1
ATOM 1847 C CA . LEU B 1 91 ? 35.195 13.866 29.574 1.00 31.03 92 LEU B CA 1
ATOM 1848 C C . LEU B 1 91 ? 35.943 13.643 30.887 1.00 32.43 92 LEU B C 1
ATOM 1849 O O . LEU B 1 91 ? 36.085 14.564 31.698 1.00 32.67 92 LEU B O 1
ATOM 1854 N N . LYS B 1 92 ? 36.427 12.419 31.091 1.00 33.70 93 LYS B N 1
ATOM 1855 C CA . LYS B 1 92 ? 37.149 12.082 32.315 1.00 34.34 93 LYS B CA 1
ATOM 1856 C C . LYS B 1 92 ? 38.632 11.834 32.032 1.00 34.91 93 LYS B C 1
ATOM 1857 O O . LYS B 1 92 ? 39.427 12.765 32.100 1.00 35.66 93 LYS B O 1
ATOM 1859 N N . ASN B 1 93 ? 39.005 10.601 31.701 1.00 35.29 94 ASN B N 1
ATOM 1860 C CA . ASN B 1 93 ? 40.417 10.268 31.466 1.00 35.13 94 ASN B CA 1
ATOM 1861 C C . ASN B 1 93 ? 40.767 9.923 30.019 1.00 33.93 94 ASN B C 1
ATOM 1862 O O . ASN B 1 93 ? 41.931 9.708 29.700 1.00 34.10 94 ASN B O 1
ATOM 1867 N N . ALA B 1 94 ? 39.767 9.862 29.143 1.00 32.31 95 ALA B N 1
ATOM 1868 C CA . ALA B 1 94 ? 40.007 9.438 27.769 1.00 30.39 95 ALA B CA 1
ATOM 1869 C C . ALA B 1 94 ? 39.961 10.589 26.765 1.00 29.55 95 ALA B C 1
ATOM 1870 O O . ALA B 1 94 ? 39.629 10.388 25.589 1.00 29.49 95 ALA B O 1
ATOM 1872 N N . TRP B 1 95 ? 40.285 11.793 27.226 1.00 27.88 96 TRP B N 1
ATOM 1873 C CA . TRP B 1 95 ? 40.264 12.957 26.345 1.00 26.42 96 TRP B CA 1
ATOM 1874 C C . TRP B 1 95 ? 41.482 12.982 25.432 1.00 25.82 96 TRP B C 1
ATOM 1875 O O . TRP B 1 95 ? 42.548 12.468 25.777 1.00 26.17 96 TRP B O 1
ATOM 1886 N N . SER B 1 96 ? 41.301 13.574 24.255 1.00 24.71 97 SER B N 1
ATOM 1887 C CA . SER B 1 96 ? 42.381 13.796 23.298 1.00 23.08 97 SER B CA 1
ATOM 1888 C C . SER B 1 96 ? 42.137 15.166 22.644 1.00 22.36 97 SER B C 1
ATOM 1889 O O . SER B 1 96 ? 40.988 15.572 22.457 1.00 21.82 97 SER B O 1
ATOM 1892 N N . PRO B 1 97 ? 43.207 15.904 22.299 1.00 21.44 98 PRO B N 1
ATOM 1893 C CA . PRO B 1 97 ? 43.000 17.218 21.677 1.00 20.71 98 PRO B CA 1
ATOM 1894 C C . PRO B 1 97 ? 42.416 17.106 20.256 1.00 20.06 98 PRO B C 1
ATOM 1895 O O . PRO B 1 97 ? 42.012 18.108 19.652 1.00 19.68 98 PRO B O 1
ATOM 1899 N N . VAL B 1 98 ? 42.370 15.882 19.730 1.00 19.23 99 VAL B N 1
ATOM 1900 C CA . VAL B 1 98 ? 41.842 15.672 18.383 1.00 18.75 99 VAL B CA 1
ATOM 1901 C C . VAL B 1 98 ? 40.311 15.683 18.423 1.00 17.84 99 VAL B C 1
ATOM 1902 O O . VAL B 1 98 ? 39.639 15.839 17.403 1.00 18.13 99 VAL B O 1
ATOM 1906 N N . ILE B 1 99 ? 39.768 15.527 19.621 1.00 16.96 100 ILE B N 1
ATOM 1907 C CA . ILE B 1 99 ? 38.337 15.669 19.829 1.00 16.63 100 ILE B CA 1
ATOM 1908 C C . ILE B 1 99 ? 37.984 17.156 19.832 1.00 16.64 100 ILE B C 1
ATOM 1909 O O . ILE B 1 99 ? 38.642 17.947 20.501 1.00 16.98 100 ILE B O 1
ATOM 1914 N N . THR B 1 100 ? 36.961 17.535 19.072 1.00 16.89 101 THR B N 1
ATOM 1915 C CA . THR B 1 100 ? 36.468 18.913 19.077 1.00 16.61 101 THR B CA 1
ATOM 1916 C C . THR B 1 100 ? 35.210 19.003 19.961 1.00 16.14 101 THR B C 1
ATOM 1917 O O . THR B 1 100 ? 34.650 17.977 20.340 1.00 15.91 101 THR B O 1
ATOM 1921 N N . LEU B 1 101 ? 34.778 20.221 20.295 1.00 15.30 102 LEU B N 1
ATOM 1922 C CA . LEU B 1 101 ? 33.536 20.407 21.025 1.00 15.70 102 LEU B CA 1
ATOM 1923 C C . LEU B 1 101 ? 32.383 19.916 20.161 1.00 15.91 102 LEU B C 1
ATOM 1924 O O . LEU B 1 101 ? 31.417 19.369 20.671 1.00 16.78 102 LEU B O 1
ATOM 1929 N N . LYS B 1 102 ? 32.510 20.067 18.845 1.00 16.41 103 LYS B N 1
ATOM 1930 C CA . LYS B 1 102 ? 31.501 19.540 17.922 1.00 16.19 103 LYS B CA 1
ATOM 1931 C C . LYS B 1 102 ? 31.355 18.030 18.092 1.00 16.43 103 LYS B C 1
ATOM 1932 O O . LYS B 1 102 ? 30.244 17.515 18.240 1.00 16.60 103 LYS B O 1
ATOM 1938 N N . SER B 1 103 ? 32.475 17.313 18.066 1.00 16.34 104 SER B N 1
ATOM 1939 C CA . SER B 1 103 ? 32.411 15.865 18.132 1.00 16.81 104 SER B CA 1
ATOM 1940 C C . SER B 1 103 ? 32.086 15.350 19.542 1.00 16.51 104 SER B C 1
ATOM 1941 O O . SER B 1 103 ? 31.487 14.284 19.687 1.00 16.28 104 SER B O 1
ATOM 1944 N N . ALA B 1 104 ? 32.471 16.101 20.572 1.00 15.77 105 ALA B N 1
ATOM 1945 C CA . ALA B 1 104 ? 32.097 15.755 21.935 1.00 15.88 105 ALA B CA 1
ATOM 1946 C C . ALA B 1 104 ? 30.571 15.858 22.028 1.00 16.01 105 ALA B C 1
ATOM 1947 O O . ALA B 1 104 ? 29.917 15.004 22.635 1.00 16.20 105 ALA B O 1
ATOM 1949 N N . LEU B 1 105 ? 30.010 16.896 21.406 1.00 15.81 106 LEU B N 1
ATOM 1950 C CA . LEU B 1 105 ? 28.556 17.084 21.363 1.00 16.11 106 LEU B CA 1
ATOM 1951 C C . LEU B 1 105 ? 27.874 15.963 20.595 1.00 16.93 106 LEU B C 1
ATOM 1952 O O . LEU B 1 105 ? 26.830 15.458 21.005 1.00 17.40 106 LEU B O 1
ATOM 1957 N N . ILE B 1 106 ? 28.476 15.568 19.483 1.00 17.67 107 ILE B N 1
ATOM 1958 C CA . ILE B 1 106 ? 27.997 14.419 18.734 1.00 18.14 107 ILE B CA 1
ATOM 1959 C C . ILE B 1 106 ? 28.052 13.129 19.577 1.00 18.35 107 ILE B C 1
ATOM 1960 O O . ILE B 1 106 ? 27.191 12.254 19.427 1.00 18.53 107 ILE B O 1
ATOM 1965 N N . SER B 1 107 ? 29.037 13.010 20.468 1.00 17.98 108 SER B N 1
ATOM 1966 C CA . SER B 1 107 ? 29.119 11.804 21.281 1.00 18.06 108 SER B CA 1
ATOM 1967 C C . SER B 1 107 ? 28.042 11.774 22.374 1.00 18.33 108 SER B C 1
ATOM 1968 O O . SER B 1 107 ? 27.663 10.702 22.848 1.00 19.02 108 SER B O 1
ATOM 1971 N N . LEU B 1 108 ? 27.551 12.946 22.772 1.00 18.56 109 LEU B N 1
ATOM 1972 C CA . LEU B 1 108 ? 26.403 13.030 23.680 1.00 18.57 109 LEU B CA 1
ATOM 1973 C C . LEU B 1 108 ? 25.131 12.566 22.958 1.00 18.71 109 LEU B C 1
ATO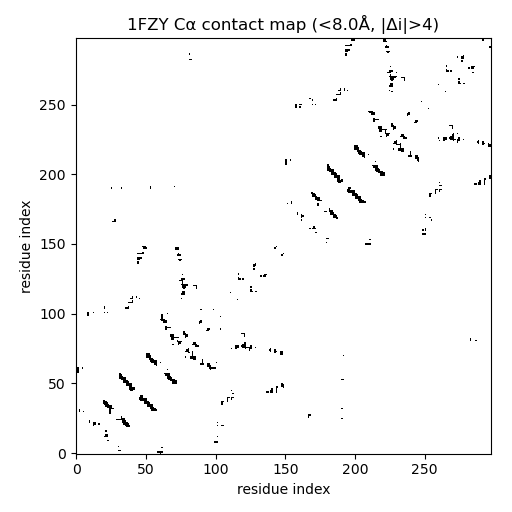M 1974 O O . LEU B 1 108 ? 24.271 11.901 23.532 1.00 18.05 109 LEU B O 1
ATOM 1979 N N . GLN B 1 109 ? 25.043 12.905 21.680 1.00 19.57 110 GLN B N 1
ATOM 1980 C CA . GLN B 1 109 ? 23.916 12.510 20.852 1.00 21.08 110 GLN B CA 1
ATOM 1981 C C . GLN B 1 109 ? 23.910 10.986 20.796 1.00 21.34 110 GLN B C 1
ATOM 1982 O O . GLN B 1 109 ? 22.857 10.351 20.834 1.00 21.96 110 GLN B O 1
ATOM 1988 N N . ALA B 1 110 ? 25.106 10.404 20.726 1.00 21.28 111 ALA B N 1
ATOM 1989 C CA . ALA B 1 110 ? 25.267 8.952 20.623 1.00 20.84 111 ALA B CA 1
ATOM 1990 C C . ALA B 1 110 ? 24.937 8.295 21.954 1.00 20.36 111 ALA B C 1
ATOM 1991 O O . ALA B 1 110 ? 24.366 7.202 21.988 1.00 20.27 111 ALA B O 1
ATOM 1993 N N . LEU B 1 111 ? 25.313 8.966 23.041 1.00 19.50 112 LEU B N 1
ATOM 1994 C CA . LEU B 1 111 ? 25.026 8.491 24.378 1.00 18.68 112 LEU B CA 1
ATOM 1995 C C . LEU B 1 111 ? 23.506 8.370 24.590 1.00 18.64 112 LEU B C 1
ATOM 1996 O O . LEU B 1 111 ? 23.027 7.366 25.124 1.00 18.81 112 LEU B O 1
ATOM 2001 N N . LEU B 1 112 ? 22.756 9.386 24.157 1.00 18.50 113 LEU B N 1
ATOM 2002 C CA . LEU B 1 112 ? 21.294 9.332 24.195 1.00 19.68 113 LEU B CA 1
ATOM 2003 C C . LEU B 1 112 ? 20.770 8.126 23.429 1.00 20.69 113 LEU B C 1
ATOM 2004 O O . LEU B 1 112 ? 19.850 7.444 23.884 1.00 21.07 113 LEU B O 1
ATOM 2009 N N . GLN B 1 113 ? 21.362 7.861 22.271 1.00 21.21 114 GLN B N 1
ATOM 2010 C CA . GLN B 1 113 ? 20.973 6.704 21.481 1.00 22.40 114 GLN B CA 1
ATOM 2011 C C . GLN B 1 113 ? 21.325 5.374 22.133 1.00 21.89 114 GLN B C 1
ATOM 2012 O O . GLN B 1 113 ? 20.575 4.414 22.008 1.00 21.36 114 GLN B O 1
ATOM 2018 N N . SER B 1 114 ? 22.462 5.308 22.817 1.00 22.20 115 SER B N 1
ATOM 2019 C CA . SER B 1 114 ? 22.903 4.046 23.412 1.00 22.90 115 SER B CA 1
ATOM 2020 C C . SER B 1 114 ? 23.233 4.169 24.904 1.00 23.66 115 SER B C 1
ATOM 2021 O O . SER B 1 114 ? 24.400 4.295 25.284 1.00 23.37 115 SER B O 1
ATOM 2024 N N . PRO B 1 115 ? 22.201 4.145 25.765 1.00 24.39 116 PRO B N 1
ATOM 2025 C CA . PRO B 1 115 ? 22.367 4.250 27.216 1.00 25.61 116 PRO B CA 1
ATOM 2026 C C . PRO B 1 115 ? 23.295 3.162 27.734 1.00 27.12 116 PRO B C 1
ATOM 2027 O O . PRO B 1 115 ? 23.301 2.056 27.201 1.00 27.14 116 PRO B O 1
ATOM 2031 N N . GLU B 1 116 ? 24.079 3.474 28.766 1.00 28.78 117 GLU B N 1
ATOM 2032 C CA . GLU B 1 116 ? 24.961 2.477 29.396 1.00 31.09 117 GLU B CA 1
ATOM 2033 C C . GLU B 1 116 ? 24.571 2.421 30.869 1.00 31.68 117 GLU B C 1
ATOM 2034 O O . GLU B 1 116 ? 25.263 2.966 31.727 1.00 31.17 117 GLU B O 1
ATOM 2040 N N . PRO B 1 117 ? 23.461 1.728 31.177 1.00 32.60 118 PRO B N 1
ATOM 2041 C CA . PRO B 1 117 ? 22.824 1.506 32.484 1.00 33.83 118 PRO B CA 1
ATOM 2042 C C . PRO B 1 117 ? 23.739 0.939 33.559 1.00 35.06 118 PRO B C 1
ATOM 2043 O O . PRO B 1 117 ? 23.518 1.151 34.757 1.00 35.44 118 PRO B O 1
ATOM 2047 N N . ASN B 1 118 ? 24.762 0.202 33.140 1.00 35.88 119 ASN B N 1
ATOM 2048 C CA . ASN B 1 118 ? 25.621 -0.477 34.093 1.00 36.55 119 ASN B CA 1
ATOM 2049 C C . ASN B 1 118 ? 26.814 0.383 34.496 1.00 36.12 119 ASN B C 1
ATOM 2050 O O . ASN B 1 118 ? 27.568 0.024 35.404 1.00 36.26 119 ASN B O 1
ATOM 2055 N N . ASP B 1 119 ? 26.972 1.538 33.847 1.00 35.48 120 ASP B N 1
ATOM 2056 C CA . ASP B 1 119 ? 27.838 2.583 34.392 1.00 34.64 120 ASP B CA 1
ATOM 2057 C C . ASP B 1 119 ? 27.040 3.888 34.448 1.00 33.76 120 ASP B C 1
ATOM 2058 O O . ASP B 1 119 ? 27.173 4.769 33.621 1.00 33.95 120 ASP B O 1
ATOM 2063 N N . PRO B 1 120 ? 26.211 4.007 35.512 1.00 32.56 121 PRO B N 1
ATOM 2064 C CA . PRO B 1 120 ? 25.287 5.088 35.890 1.00 31.63 121 PRO B CA 1
ATOM 2065 C C . PRO B 1 120 ? 25.810 6.423 36.385 1.00 30.42 121 PRO B C 1
ATOM 2066 O O . PRO B 1 120 ? 26.710 6.468 37.233 1.00 31.10 121 PRO B O 1
ATOM 2070 N N . GLN B 1 121 ? 25.178 7.496 35.914 1.00 28.72 122 GLN B N 1
ATOM 2071 C CA . GLN B 1 121 ? 25.329 8.816 36.560 1.00 27.69 122 GLN B CA 1
ATOM 2072 C C . GLN B 1 121 ? 24.158 8.979 37.535 1.00 27.31 122 GLN B C 1
ATOM 2073 O O . GLN B 1 121 ? 24.336 9.495 38.642 1.00 27.26 122 GLN B O 1
ATOM 2079 N N . ASP B 1 122 ? 22.979 8.502 37.124 1.00 26.72 123 ASP B N 1
ATOM 2080 C CA . ASP B 1 122 ? 21.751 8.641 37.932 1.00 26.14 123 ASP B CA 1
ATOM 2081 C C . ASP B 1 122 ? 21.218 7.259 38.330 1.00 26.19 123 ASP B C 1
ATOM 2082 O O . ASP B 1 122 ? 20.632 6.548 37.520 1.00 26.42 123 ASP B O 1
ATOM 2087 N N . ALA B 1 123 ? 21.429 6.884 39.585 1.00 26.27 124 ALA B N 1
ATOM 2088 C CA . ALA B 1 123 ? 21.094 5.538 40.041 1.00 25.82 124 ALA B CA 1
ATOM 2089 C C . ALA B 1 123 ? 19.626 5.171 39.793 1.00 25.88 124 ALA B C 1
ATOM 2090 O O . ALA B 1 123 ? 19.324 4.126 39.212 1.00 25.37 124 ALA B O 1
ATOM 2092 N N . GLU B 1 124 ? 18.727 6.053 40.227 1.00 26.41 125 GLU B N 1
ATOM 2093 C CA . GLU B 1 124 ? 17.286 5.828 40.145 1.00 26.34 125 GLU B CA 1
ATOM 2094 C C . GLU B 1 124 ? 16.839 5.678 38.683 1.00 25.63 125 GLU B C 1
ATOM 2095 O O . GLU B 1 124 ? 16.070 4.769 38.370 1.00 25.18 125 GLU B O 1
ATOM 2101 N N . VAL B 1 125 ? 17.320 6.558 37.797 1.00 24.13 126 VAL B N 1
ATOM 2102 C CA . VAL B 1 125 ? 16.963 6.475 36.376 1.00 22.94 126 VAL B CA 1
ATOM 2103 C C . VAL B 1 125 ? 17.466 5.183 35.745 1.00 23.47 126 VAL B C 1
ATOM 2104 O O . VAL B 1 125 ? 16.751 4.544 34.976 1.00 23.44 126 VAL B O 1
ATOM 2108 N N . ALA B 1 126 ? 18.693 4.796 36.076 1.00 24.22 127 ALA B N 1
ATOM 2109 C CA . ALA B 1 126 ? 19.273 3.587 35.512 1.00 24.83 127 ALA B CA 1
ATOM 2110 C C . ALA B 1 126 ? 18.480 2.366 35.968 1.00 25.84 127 ALA B C 1
ATOM 2111 O O . ALA B 1 126 ? 18.297 1.409 35.213 1.00 25.30 127 ALA B O 1
ATOM 2113 N N . GLN B 1 127 ? 18.001 2.402 37.207 1.00 26.94 128 GLN B N 1
ATOM 2114 C CA . GLN B 1 127 ? 17.162 1.317 37.698 1.00 28.24 128 GLN B CA 1
ATOM 2115 C C . GLN B 1 127 ? 15.869 1.222 36.876 1.00 28.07 128 GLN B C 1
ATOM 2116 O O . GLN B 1 127 ? 15.394 0.128 36.550 1.00 27.99 128 GLN B O 1
ATOM 2122 N N . HIS B 1 128 ? 15.306 2.379 36.540 1.00 27.67 129 HIS B N 1
ATOM 2123 C CA . HIS B 1 128 ? 14.076 2.449 35.759 1.00 27.81 129 HIS B CA 1
ATOM 2124 C C . HIS B 1 128 ? 14.298 1.841 34.376 1.00 27.74 129 HIS B C 1
ATOM 2125 O O . HIS B 1 128 ? 13.473 1.073 33.896 1.00 27.46 129 HIS B O 1
ATOM 2132 N N . TYR B 1 129 ? 15.427 2.184 33.759 1.00 28.11 130 TYR B N 1
ATOM 2133 C CA . TYR B 1 129 ? 15.770 1.737 32.412 1.00 28.14 130 TYR B CA 1
ATOM 2134 C C . TYR B 1 129 ? 15.963 0.219 32.376 1.00 28.90 130 TYR B C 1
ATOM 2135 O O . TYR B 1 129 ? 15.523 -0.457 31.443 1.00 28.70 130 TYR B O 1
ATOM 2144 N N . LEU B 1 130 ? 16.644 -0.303 33.394 1.00 29.56 131 LEU B N 1
ATOM 2145 C CA . LEU B 1 130 ? 16.854 -1.741 33.534 1.00 30.09 131 LEU B CA 1
ATOM 2146 C C . LEU B 1 130 ? 15.552 -2.480 33.854 1.00 30.94 131 LEU B C 1
ATOM 2147 O O . LEU B 1 130 ? 15.286 -3.542 33.297 1.00 31.30 131 LEU B O 1
ATOM 2152 N N . ARG B 1 131 ? 14.734 -1.909 34.733 1.00 31.03 132 ARG B N 1
ATOM 2153 C CA . ARG B 1 131 ? 13.517 -2.577 35.178 1.00 31.38 132 ARG B CA 1
ATOM 2154 C C . ARG B 1 131 ? 12.378 -2.628 34.181 1.00 32.40 132 ARG B C 1
ATOM 2155 O O . ARG B 1 131 ? 11.644 -3.613 34.139 1.00 32.45 132 ARG B O 1
ATOM 2163 N N . ASP B 1 132 ? 12.208 -1.567 33.399 1.00 33.59 133 ASP B N 1
ATOM 2164 C CA . ASP B 1 132 ? 11.068 -1.475 32.500 1.00 34.32 133 ASP B CA 1
ATOM 2165 C C . ASP B 1 132 ? 11.425 -0.547 31.339 1.00 34.88 133 ASP B C 1
ATOM 2166 O O . ASP B 1 132 ? 11.090 0.634 31.356 1.00 34.58 133 ASP B O 1
ATOM 2171 N N . ARG B 1 133 ? 12.088 -1.082 30.323 1.00 35.66 134 ARG B N 1
ATOM 2172 C CA . ARG B 1 133 ? 12.669 -0.233 29.300 1.00 36.33 134 ARG B CA 1
ATOM 2173 C C . ARG B 1 133 ? 11.608 0.564 28.538 1.00 35.85 134 ARG B C 1
ATOM 2174 O O . ARG B 1 133 ? 11.848 1.722 28.186 1.00 35.67 134 ARG B O 1
ATOM 2182 N N . GLU B 1 134 ? 10.428 -0.028 28.323 1.00 35.66 135 GLU B N 1
ATOM 2183 C CA . GLU B 1 134 ? 9.297 0.717 27.755 1.00 35.12 135 GLU B CA 1
ATOM 2184 C C . GLU B 1 134 ? 8.823 1.850 28.643 1.00 33.89 135 GLU B C 1
ATOM 2185 O O . GLU B 1 134 ? 8.553 2.947 28.161 1.00 33.61 135 GLU B O 1
ATOM 2191 N N . SER B 1 135 ? 8.695 1.577 29.939 1.00 32.55 136 SER B N 1
ATOM 2192 C CA . SER B 1 135 ? 8.287 2.605 30.892 1.00 31.24 136 SER B CA 1
ATOM 2193 C C . SER B 1 135 ? 9.331 3.716 30.934 1.00 30.61 136 SER B C 1
ATOM 2194 O O . SER B 1 135 ? 8.991 4.895 31.041 1.00 30.03 136 SER B O 1
ATOM 2197 N N . PHE B 1 136 ? 10.603 3.338 30.859 1.00 29.18 137 PHE B N 1
ATOM 2198 C CA . PHE B 1 136 ? 11.661 4.330 30.824 1.00 28.20 137 PHE B CA 1
ATOM 2199 C C . PHE B 1 136 ? 11.464 5.206 29.599 1.00 28.07 137 PHE B C 1
ATOM 2200 O O . PHE B 1 136 ? 11.482 6.435 29.694 1.00 28.16 137 PHE B O 1
ATOM 2208 N N . ASN B 1 137 ? 11.293 4.574 28.441 1.00 27.65 138 ASN B N 1
ATOM 2209 C CA . ASN B 1 137 ? 11.197 5.333 27.203 1.00 27.41 138 ASN B CA 1
ATOM 2210 C C . ASN B 1 137 ? 10.021 6.303 27.205 1.00 27.24 138 ASN B C 1
ATOM 2211 O O . ASN B 1 137 ? 10.159 7.433 26.741 1.00 27.48 138 ASN B O 1
ATOM 2216 N N . LYS B 1 138 ? 8.873 5.882 27.733 1.00 27.01 139 LYS B N 1
ATOM 2217 C CA . LYS B 1 138 ? 7.737 6.798 27.864 1.00 26.56 139 LYS B CA 1
ATOM 2218 C C . LYS B 1 138 ? 8.091 8.050 28.667 1.00 25.48 139 LYS B C 1
ATOM 2219 O O . LYS B 1 138 ? 7.710 9.167 28.304 1.00 25.04 139 LYS B O 1
ATOM 2225 N N . THR B 1 139 ? 8.834 7.869 29.753 1.00 24.49 140 THR B N 1
ATOM 2226 C CA . THR B 1 139 ? 9.192 8.994 30.609 1.00 23.90 140 THR B CA 1
ATOM 2227 C C . THR B 1 139 ? 10.258 9.855 29.910 1.00 23.25 140 THR B C 1
ATOM 2228 O O . THR B 1 139 ? 10.249 11.084 29.991 1.00 23.23 140 THR B O 1
ATOM 2232 N N . ALA B 1 140 ? 11.182 9.202 29.218 1.00 22.64 141 ALA B N 1
ATOM 2233 C CA . ALA B 1 140 ? 12.238 9.933 28.518 1.00 22.04 141 ALA B CA 1
ATOM 2234 C C . ALA B 1 140 ? 11.629 10.835 27.425 1.00 21.78 141 ALA B C 1
ATOM 2235 O O . ALA B 1 140 ? 12.023 11.989 27.245 1.00 21.12 141 ALA B O 1
ATOM 2237 N N . ALA B 1 141 ? 10.634 10.309 26.723 1.00 22.07 142 ALA B N 1
ATOM 2238 C CA . ALA B 1 141 ? 9.913 11.081 25.714 1.00 22.34 142 ALA B CA 1
ATOM 2239 C C . ALA B 1 141 ? 9.144 12.253 26.352 1.00 22.18 142 ALA B C 1
ATOM 2240 O O . ALA B 1 141 ? 9.135 13.372 25.825 1.00 22.14 142 ALA B O 1
ATOM 2242 N N . LEU B 1 142 ? 8.519 11.996 27.497 1.00 22.24 143 LEU B N 1
ATOM 2243 C CA . LEU B 1 142 ? 7.822 13.045 28.226 1.00 22.27 143 LEU B CA 1
ATOM 2244 C C . LEU B 1 142 ? 8.746 14.207 28.570 1.00 22.30 143 LEU B C 1
ATOM 2245 O O . LEU B 1 142 ? 8.409 15.359 28.301 1.00 22.94 143 LEU B O 1
ATOM 2250 N N . TRP B 1 143 ? 9.909 13.905 29.148 1.00 22.49 144 TRP B N 1
ATOM 2251 C CA . TRP B 1 143 ? 10.882 14.931 29.531 1.00 22.46 144 TRP B CA 1
ATOM 2252 C C . TRP B 1 143 ? 11.432 15.637 28.312 1.00 22.46 144 TRP B C 1
ATOM 2253 O O . TRP B 1 143 ? 11.744 16.833 28.355 1.00 22.13 144 TRP B O 1
ATOM 2264 N N . THR B 1 144 ? 11.545 14.902 27.212 1.00 22.19 145 THR B N 1
ATOM 2265 C CA . THR B 1 144 ? 11.977 15.515 25.959 1.00 22.47 145 THR B CA 1
ATOM 2266 C C . THR B 1 144 ? 10.961 16.583 25.524 1.00 23.03 145 THR B C 1
ATOM 2267 O O . THR B 1 144 ? 11.331 17.709 25.211 1.00 22.75 145 THR B O 1
ATOM 2271 N N . ARG B 1 145 ? 9.681 16.225 25.534 1.00 24.31 146 ARG B N 1
ATOM 2272 C CA . ARG B 1 145 ? 8.599 17.176 25.279 1.00 25.81 146 ARG B CA 1
ATOM 2273 C C . ARG B 1 145 ? 8.571 18.328 26.280 1.00 26.24 146 ARG B C 1
ATOM 2274 O O . ARG B 1 145 ? 8.552 19.491 25.879 1.00 25.97 146 ARG B O 1
ATOM 2282 N N . LEU B 1 146 ? 8.574 18.016 27.574 1.00 26.12 147 LEU B N 1
ATOM 2283 C CA . LEU B 1 146 ? 8.458 19.062 28.581 1.00 26.23 147 LEU B CA 1
ATOM 2284 C C . LEU B 1 146 ? 9.631 20.037 28.614 1.00 26.38 147 LEU B C 1
ATOM 2285 O O . LEU B 1 146 ? 9.423 21.240 28.739 1.00 26.28 147 LEU B O 1
ATOM 2290 N N . TYR B 1 147 ? 10.856 19.525 28.493 1.00 26.99 148 TYR B N 1
ATOM 2291 C CA . TYR B 1 147 ? 12.053 20.345 28.706 1.00 27.64 148 TYR B CA 1
ATOM 2292 C C . TYR B 1 147 ? 12.952 20.609 27.494 1.00 28.35 148 TYR B C 1
ATOM 2293 O O . TYR B 1 147 ? 13.849 21.460 27.550 1.00 28.41 148 TYR B O 1
ATOM 2302 N N . ALA B 1 148 ? 12.730 19.888 26.401 1.00 29.08 149 ALA B N 1
ATOM 2303 C CA . ALA B 1 148 ? 13.568 20.071 25.224 1.00 30.15 149 ALA B CA 1
ATOM 2304 C C . ALA B 1 148 ? 12.719 20.566 24.044 1.00 30.85 149 ALA B C 1
ATOM 2305 O O . ALA B 1 148 ? 13.226 20.691 22.940 1.00 30.37 149 ALA B O 1
ATOM 2307 N N . SER B 1 149 ? 11.432 20.849 24.277 1.00 32.48 150 SER B N 1
ATOM 2308 C CA . SER B 1 149 ? 10.555 21.370 23.210 1.00 34.32 150 SER B CA 1
ATOM 2309 C C . SER B 1 149 ? 10.584 22.890 23.154 1.00 35.28 150 SER B C 1
ATOM 2310 O O . SER B 1 149 ? 11.712 23.437 23.153 1.00 35.78 150 SER B O 1
#

GO terms:
  GO:0070628 proteasome binding (F, IDA)
  GO:0004842 ubiquitin-protein transferase activity (F, IDA)
  GO:0036503 ERAD pathway (P, IGI)
  GO:0006511 ubiquitin-dependent protein catabolic process (P, IGI)
  GO:0036503 ERAD pathway (P, IMP)
  GO:0005829 cytosol (C, HDA)
  GO:0016050 vesicle organization (P, IMP)
  GO:0006511 ubiquitin-dependent protein catabolic process (P, IMP)
  GO:0005515 protein binding (F, IPI)

Organism: Saccharomyces cerevisiae (strain ATCC 204508 / S288c) (NCBI:txid559292)